Protein AF-X1IZQ0-F1 (afdb_monomer_lite)

InterPro domains:
  IPR006626 Parallel beta-helix repeat [SM00710] (71-92)
  IPR006626 Parallel beta-helix repeat [SM00710] (132-154)
  IPR006626 Parallel beta-helix repeat [SM00710] (155-177)
  IPR006626 Parallel beta-helix repeat [SM00710] (179-201)
  IPR011050 Pectin lyase fold/virulence factor [SSF51126] (86-211)
  IPR012334 Pectin lyase fold [G3DSA:2.160.20.10] (3-211)
  IPR022441 Parallel beta-helix repeat-2 [TIGR03804] (174-211)
  IPR039448 Right handed beta helix domain [PF13229] (121-211)

pLDDT: mean 93.46, std 8.94, range [42.62, 98.88]

Sequence (211 aa):
ELNITEANLISTWYNLNDGNNITINGSNGTIDQASWNHCEVGPVKVSFFVSDIAENVISQEIYLNHTDELFGDIILSRFIIDNNGGGTYTWEEATLRSWCNGSGTLVDPYIIASIEIDGQGAGNGLEIRDSDMYFRIENSSFYNAGDAGLKLVNVSNGVIYNNEIRNNDNRGLYLNQESDYNLIEQNIIRNNRFYGVYVYRYCDYNVISNN

Radius of gyration: 23.99 Å; chains: 1; bounding box: 47×34×69 Å

Foldseek 3Di:
DADDDDPQWDFKWKAKPPDDTDTDDDRDDDDDVVRLVPDDAFWIKIKIWIAGPVGDIDIDIDTDGRHPVLVPAQEDEAWEAECVDPTRHDLVRVCVDPQWHFDQAPVTRIEGESHEFAQCLEAERYEYEQEAGAYEYENYEFENRVAESYEYELAANYEYAQYEFEHYQHERYEYYHNQEHYEYENYHFDHHNHYSYYYDYNHYHYHHDHD

Organism: NCBI:txid412755

Secondary structure (DSSP, 8-state):
------TTEEEEEEEETT---EE--SS-----HHHHHTSPSEEEEEEEEEEETT--EEEEEEEEEE--TTSS-EEEEPEEEETTSSSSB-HHHHHTSTTEES-SBTTB-EEEESEEEE-TTSS-SEEEEEE-S-EEEES-EEES-SSEEEEEEEE-SEEEES-EEE--SSEEEEEESS--S-EEES-EEE--SSEEEEEESS--S-EEE--

Structure (mmCIF, N/CA/C/O backbone):
data_AF-X1IZQ0-F1
#
_entry.id   AF-X1IZQ0-F1
#
loop_
_atom_site.group_PDB
_atom_site.id
_atom_site.type_symbol
_atom_site.label_atom_id
_atom_site.label_alt_id
_atom_site.label_comp_id
_atom_site.label_asym_id
_atom_site.label_entity_id
_atom_site.label_seq_id
_atom_site.pdbx_PDB_ins_code
_atom_site.Cartn_x
_atom_site.Cartn_y
_atom_site.Cartn_z
_atom_site.occupancy
_atom_site.B_iso_or_equiv
_atom_site.auth_seq_id
_atom_site.auth_comp_id
_atom_site.auth_asym_id
_atom_site.auth_atom_id
_atom_site.pdbx_PDB_model_num
ATOM 1 N N . GLU A 1 1 ? -16.838 15.262 28.903 1.00 70.44 1 GLU A N 1
ATOM 2 C CA . GLU A 1 1 ? -16.837 15.539 30.355 1.00 70.44 1 GLU A CA 1
ATOM 3 C C . GLU A 1 1 ? -18.232 15.252 30.896 1.00 70.44 1 GLU A C 1
ATOM 5 O O . GLU A 1 1 ? -19.200 15.537 30.198 1.00 70.44 1 GLU A O 1
ATOM 10 N N . LEU A 1 2 ? -18.327 14.621 32.065 1.00 79.81 2 LEU A N 1
ATOM 11 C CA . LEU A 1 2 ? -19.566 14.256 32.750 1.00 79.81 2 LEU A CA 1
ATOM 12 C C . LEU A 1 2 ? -19.844 15.270 33.865 1.00 79.81 2 LEU A C 1
ATOM 14 O O . LEU A 1 2 ? -18.985 15.512 34.706 1.00 79.81 2 LEU A O 1
ATOM 18 N N . ASN A 1 3 ? -21.054 15.819 33.919 1.00 83.62 3 ASN A N 1
ATOM 19 C CA . ASN A 1 3 ? -21.476 16.679 35.025 1.00 83.62 3 ASN A CA 1
ATOM 20 C C . ASN A 1 3 ? -22.332 15.866 35.999 1.00 83.62 3 ASN A C 1
ATOM 22 O O . ASN A 1 3 ? -23.481 15.554 35.696 1.00 83.62 3 ASN A O 1
ATOM 26 N N . ILE A 1 4 ? -21.771 15.524 37.161 1.00 83.1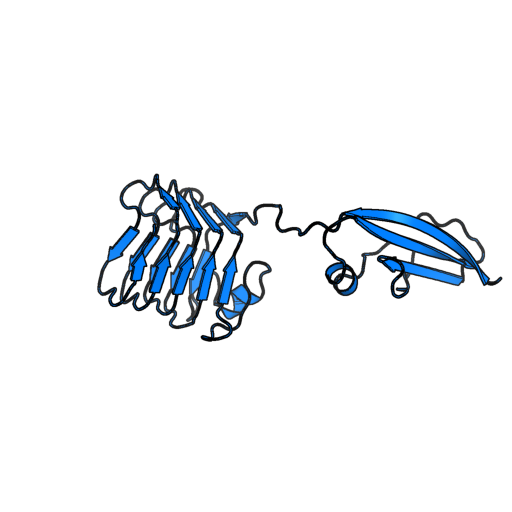2 4 ILE A N 1
ATOM 27 C CA . ILE A 1 4 ? -22.433 14.710 38.191 1.00 83.12 4 ILE A CA 1
ATOM 28 C C . ILE A 1 4 ? -22.753 15.603 39.389 1.00 83.12 4 ILE A C 1
ATOM 30 O O . ILE A 1 4 ? -21.874 16.280 39.915 1.00 83.12 4 ILE A O 1
ATOM 34 N N . THR A 1 5 ? -24.013 15.617 39.825 1.00 82.06 5 THR A N 1
ATOM 35 C CA . THR A 1 5 ? -24.453 16.331 41.034 1.00 82.06 5 THR A CA 1
ATOM 36 C C . THR A 1 5 ? -25.038 15.324 42.017 1.00 82.06 5 THR A C 1
ATOM 38 O O . THR A 1 5 ? -26.247 15.131 42.059 1.00 82.06 5 THR A O 1
ATOM 41 N N . GLU A 1 6 ? -24.163 14.665 42.778 1.00 80.56 6 GLU A N 1
ATOM 42 C CA . GLU A 1 6 ? -24.526 13.696 43.818 1.00 80.56 6 GLU A CA 1
ATOM 43 C C . GLU A 1 6 ? -23.584 13.867 45.020 1.00 80.56 6 GLU A C 1
ATOM 45 O O . GLU A 1 6 ? -22.363 13.840 44.868 1.00 80.56 6 GLU A O 1
ATOM 50 N N . ALA A 1 7 ? -24.147 14.087 46.210 1.00 82.25 7 ALA A N 1
ATOM 51 C CA . ALA A 1 7 ? -23.387 14.358 47.432 1.00 82.25 7 ALA A CA 1
ATOM 52 C C . ALA A 1 7 ? -22.888 13.077 48.118 1.00 82.25 7 ALA A C 1
ATOM 54 O O . ALA A 1 7 ? -21.905 13.123 48.856 1.00 82.25 7 ALA A O 1
ATOM 55 N N . ASN A 1 8 ? -23.551 11.947 47.863 1.00 89.44 8 ASN A N 1
ATOM 56 C CA . ASN A 1 8 ? -23.244 10.648 48.452 1.00 89.44 8 ASN A CA 1
ATOM 57 C C . ASN A 1 8 ? -22.758 9.637 47.400 1.00 89.44 8 ASN A C 1
ATOM 59 O O . ASN A 1 8 ? -23.089 8.455 47.481 1.00 89.44 8 ASN A O 1
ATOM 63 N N . LEU A 1 9 ? -22.005 10.101 46.399 1.00 87.62 9 LEU A N 1
ATOM 64 C CA . LEU A 1 9 ? -21.514 9.280 45.293 1.00 87.62 9 LEU A CA 1
ATOM 65 C C . LEU A 1 9 ? -20.667 8.104 45.807 1.00 87.62 9 LEU A C 1
ATOM 67 O O . LEU A 1 9 ? -19.684 8.326 46.515 1.00 87.62 9 LEU A O 1
ATOM 71 N N . ILE A 1 10 ? -21.012 6.874 45.413 1.00 90.75 10 ILE A N 1
ATOM 72 C CA . ILE A 1 10 ? -20.212 5.679 45.728 1.00 90.75 10 ILE A CA 1
ATOM 73 C C . ILE A 1 10 ? -19.421 5.189 44.515 1.00 90.75 10 ILE A C 1
ATOM 75 O O . ILE A 1 10 ? -18.230 4.901 44.642 1.00 90.75 10 ILE A O 1
ATOM 79 N N . SER A 1 11 ? -20.046 5.113 43.337 1.00 91.50 11 SER A N 1
ATOM 80 C CA . SER A 1 11 ? -19.368 4.657 42.126 1.00 91.50 11 SER A CA 1
ATOM 81 C C . SER A 1 11 ? -20.001 5.182 40.840 1.00 91.50 11 SER A C 1
ATOM 83 O O . SER A 1 11 ? -21.158 5.602 40.786 1.00 91.50 11 SER A O 1
ATOM 85 N N . THR A 1 12 ? -19.186 5.152 39.787 1.00 93.62 12 THR A N 1
ATOM 86 C CA . THR A 1 12 ? -19.548 5.530 38.423 1.00 93.62 12 THR A CA 1
ATOM 87 C C . THR A 1 12 ? -19.012 4.507 37.440 1.00 93.62 12 THR A C 1
ATOM 89 O O . THR A 1 12 ? -17.858 4.086 37.547 1.00 93.62 12 THR A O 1
ATOM 92 N N . TRP A 1 13 ? -19.825 4.114 36.467 1.00 94.50 13 TRP A N 1
ATOM 93 C CA . TRP A 1 13 ? -19.421 3.182 35.416 1.00 94.50 13 TRP A CA 1
ATOM 94 C C . TRP A 1 13 ? -20.184 3.457 34.124 1.00 94.50 13 TRP A C 1
ATOM 96 O O . TRP A 1 13 ? -21.151 4.216 34.109 1.00 94.50 13 TRP A O 1
ATOM 106 N N . TYR A 1 14 ? -19.750 2.838 33.034 1.00 95.75 14 TYR A N 1
ATOM 107 C CA . TYR A 1 14 ? -20.508 2.799 31.789 1.00 95.75 14 TYR A CA 1
ATOM 108 C C . TYR A 1 14 ? -20.549 1.387 31.217 1.00 95.75 14 TYR A C 1
ATOM 110 O O . TYR A 1 14 ? -19.774 0.526 31.632 1.00 95.75 14 TYR A O 1
ATOM 118 N N . ASN A 1 15 ? -21.430 1.156 30.252 1.00 96.38 15 ASN A N 1
ATOM 119 C CA . ASN A 1 15 ? -21.343 0.006 29.361 1.00 96.38 15 ASN A CA 1
ATOM 120 C C . ASN A 1 15 ? -21.631 0.421 27.912 1.00 96.38 15 ASN A C 1
ATOM 122 O O . ASN A 1 15 ? -22.157 1.506 27.647 1.00 96.38 15 ASN A O 1
ATOM 126 N N . LEU A 1 16 ? -21.228 -0.444 26.984 1.00 96.44 16 LEU A N 1
ATOM 127 C CA . LEU A 1 16 ? -21.501 -0.318 25.556 1.00 96.44 16 LEU A CA 1
ATOM 128 C C . LEU A 1 16 ? -22.533 -1.380 25.180 1.00 96.44 16 LEU A C 1
ATOM 130 O O . LEU A 1 16 ? -22.329 -2.551 25.498 1.00 96.44 16 LEU A O 1
ATOM 134 N N . ASN A 1 17 ? -23.627 -0.982 24.527 1.00 95.19 17 ASN A N 1
ATOM 135 C CA . ASN A 1 17 ? -24.696 -1.874 24.057 1.00 95.19 17 ASN A CA 1
ATOM 136 C C . ASN A 1 17 ? -25.199 -2.866 25.127 1.00 95.19 17 ASN A C 1
ATOM 138 O O . ASN A 1 17 ? -25.378 -4.048 24.846 1.00 95.19 17 ASN A O 1
ATOM 142 N N . ASP A 1 18 ? -25.398 -2.388 26.361 1.00 94.12 18 ASP A N 1
ATOM 143 C CA . ASP A 1 18 ? -25.827 -3.198 27.516 1.00 94.12 18 ASP A CA 1
ATOM 144 C C . ASP A 1 18 ? -24.856 -4.339 27.893 1.00 94.12 18 ASP A C 1
ATOM 146 O O . ASP A 1 18 ? -25.239 -5.314 28.542 1.00 94.12 18 ASP A O 1
ATOM 150 N N . GLY A 1 19 ? -23.588 -4.218 27.488 1.00 92.69 19 GLY A N 1
ATOM 151 C CA . GLY A 1 19 ? -22.519 -5.160 27.798 1.00 92.69 19 GLY A CA 1
ATOM 152 C C . GLY A 1 19 ? -21.950 -5.018 29.215 1.00 92.69 19 GLY A C 1
ATOM 153 O O . GLY A 1 19 ? -22.606 -4.566 30.153 1.00 92.69 19 GLY A O 1
ATOM 154 N N . ASN A 1 20 ? -20.686 -5.416 29.378 1.00 94.12 20 ASN A N 1
ATOM 155 C CA . ASN A 1 20 ? -20.006 -5.387 30.674 1.00 94.12 20 ASN A CA 1
ATOM 156 C C . ASN A 1 20 ? -19.840 -3.958 31.214 1.00 94.12 20 ASN A C 1
ATOM 158 O O . ASN A 1 20 ? -19.524 -3.030 30.470 1.00 94.12 20 ASN A O 1
ATOM 162 N N . ASN A 1 21 ? -19.988 -3.808 32.531 1.00 95.25 21 ASN A N 1
ATOM 163 C CA . ASN A 1 21 ? -19.769 -2.539 33.218 1.00 95.25 21 ASN A CA 1
ATOM 164 C C . ASN A 1 21 ? -18.271 -2.240 33.361 1.00 95.25 21 ASN A C 1
ATOM 166 O O . ASN A 1 21 ? -17.506 -3.075 33.847 1.00 95.25 21 ASN A O 1
ATOM 170 N N . ILE A 1 22 ? -17.879 -1.021 32.999 1.00 94.12 22 ILE A N 1
ATOM 171 C CA . ILE A 1 22 ? -16.511 -0.509 33.080 1.00 94.12 22 ILE A CA 1
ATOM 172 C C . ILE A 1 22 ? -16.499 0.692 34.026 1.00 94.12 22 ILE A C 1
ATOM 174 O O . ILE A 1 22 ? -17.137 1.714 33.766 1.00 94.12 22 ILE A O 1
ATOM 178 N N . THR A 1 23 ? -15.778 0.568 35.140 1.00 93.44 23 THR A N 1
ATOM 179 C CA . THR A 1 23 ? -15.669 1.621 36.159 1.00 93.44 23 THR A CA 1
ATOM 180 C C . THR A 1 23 ? -14.919 2.838 35.620 1.00 93.44 23 THR A C 1
ATOM 182 O O . THR A 1 23 ? -13.847 2.704 35.032 1.00 93.44 23 THR A O 1
ATOM 185 N N . ILE A 1 24 ? -15.456 4.031 35.876 1.00 90.19 24 ILE A N 1
ATOM 186 C CA . ILE A 1 24 ? -14.814 5.314 35.561 1.00 90.19 24 ILE A CA 1
ATOM 187 C C . ILE A 1 24 ? -14.343 5.944 36.871 1.00 90.19 24 ILE A C 1
ATOM 189 O O . ILE A 1 24 ? -15.074 5.928 37.859 1.00 90.19 24 ILE A O 1
ATOM 193 N N . ASN A 1 25 ? -13.145 6.529 36.872 1.00 84.62 25 ASN A N 1
ATOM 194 C CA . ASN A 1 25 ? -12.641 7.319 37.992 1.00 84.62 25 ASN A CA 1
ATOM 195 C C . ASN A 1 25 ? -12.724 8.811 37.644 1.00 84.62 25 ASN A C 1
ATOM 197 O O . ASN A 1 25 ? -11.954 9.294 36.818 1.00 84.62 25 ASN A O 1
ATOM 201 N N . GLY A 1 26 ? -13.632 9.543 38.292 1.00 81.88 26 GLY A N 1
ATOM 202 C CA . GLY A 1 26 ? -13.811 10.985 38.087 1.00 81.88 26 GLY A CA 1
ATOM 203 C C . GLY A 1 26 ? -14.835 11.348 37.005 1.00 81.88 26 GLY A C 1
ATOM 204 O O . GLY A 1 26 ? -15.633 10.522 36.574 1.00 81.88 26 GLY A O 1
ATOM 205 N N . SER A 1 27 ? -14.836 12.620 36.596 1.00 82.38 27 SER A N 1
ATOM 206 C CA . SER A 1 27 ? -15.810 13.208 35.659 1.00 82.38 27 SER A CA 1
ATOM 207 C C . SER A 1 27 ? -15.310 13.318 34.211 1.00 82.38 27 SER A C 1
ATOM 209 O O . SER A 1 27 ? -16.006 13.845 33.342 1.00 82.38 27 SER A O 1
ATOM 211 N N . ASN A 1 28 ? -14.102 12.844 33.909 1.00 80.25 28 ASN A N 1
ATOM 212 C CA . ASN A 1 28 ? -13.543 12.834 32.559 1.00 80.25 28 ASN A CA 1
ATOM 213 C C . ASN A 1 28 ? -12.722 11.561 3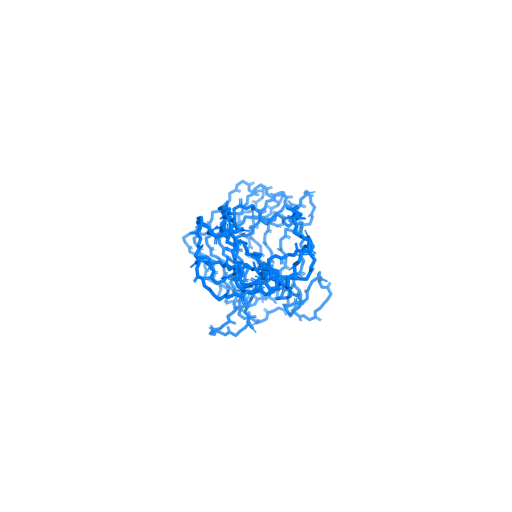2.313 1.00 80.25 28 ASN A C 1
ATOM 215 O O . ASN A 1 28 ? -12.345 10.860 33.247 1.00 80.25 28 ASN A O 1
ATOM 219 N N . GLY A 1 29 ? -12.501 11.239 31.041 1.00 82.94 29 GLY A N 1
ATOM 220 C CA . GLY A 1 29 ? -11.802 10.028 30.630 1.00 82.94 29 GLY A CA 1
ATOM 221 C C . GLY A 1 29 ? -12.096 9.663 29.180 1.00 82.94 29 GLY A C 1
ATOM 222 O O . GLY A 1 29 ? -12.718 10.435 28.445 1.00 82.94 29 GLY A O 1
ATOM 223 N N . THR A 1 30 ? -11.646 8.476 28.790 1.00 85.38 30 THR A N 1
ATOM 224 C CA . THR A 1 30 ? -11.839 7.887 27.462 1.00 85.38 30 THR A CA 1
ATOM 225 C C . THR A 1 30 ? -12.632 6.588 27.573 1.00 85.38 30 THR A C 1
ATOM 227 O O . THR A 1 30 ? -12.550 5.894 28.588 1.00 85.38 30 THR A O 1
ATOM 230 N N . ILE A 1 31 ? -13.384 6.244 26.525 1.00 89.88 31 ILE A N 1
ATOM 231 C CA . ILE A 1 31 ? -13.955 4.899 26.378 1.00 89.88 31 ILE A CA 1
ATOM 232 C C . ILE A 1 31 ? -12.800 3.911 26.158 1.00 89.88 31 ILE A C 1
ATOM 234 O O . ILE A 1 31 ? -11.794 4.248 25.533 1.00 89.88 31 ILE A O 1
ATOM 238 N N . ASP A 1 32 ? -12.925 2.709 26.712 1.00 89.31 32 ASP A N 1
ATOM 239 C CA . ASP A 1 32 ? -11.955 1.632 26.553 1.00 89.31 32 ASP A CA 1
ATOM 240 C C . ASP A 1 32 ? -11.906 1.195 25.087 1.00 89.31 32 ASP A C 1
ATOM 242 O O . ASP A 1 32 ? -12.897 0.709 24.535 1.00 89.31 32 ASP A O 1
ATOM 246 N N . GLN A 1 33 ? -10.744 1.371 24.457 1.00 83.81 33 GLN A N 1
ATOM 247 C CA . GLN A 1 33 ? -10.583 1.128 23.025 1.00 83.81 33 GLN A CA 1
ATOM 248 C C . GLN A 1 33 ? -10.833 -0.339 22.665 1.00 83.81 33 GLN A C 1
ATOM 250 O O . GLN A 1 33 ? -11.409 -0.620 21.619 1.00 83.81 33 GLN A O 1
ATOM 255 N N . ALA A 1 34 ? -10.428 -1.280 23.524 1.00 84.31 34 ALA A N 1
ATOM 256 C CA . ALA A 1 34 ? -10.652 -2.696 23.265 1.00 84.31 34 ALA A CA 1
ATOM 257 C C . ALA A 1 34 ? -12.154 -3.003 23.230 1.00 84.31 34 ALA A C 1
ATOM 259 O O . ALA A 1 34 ? -12.623 -3.626 22.285 1.00 84.31 34 ALA A O 1
ATOM 260 N N . SER A 1 35 ? -12.922 -2.518 24.205 1.00 89.44 35 SER A N 1
ATOM 261 C CA . SER A 1 35 ? -14.379 -2.691 24.260 1.00 89.44 35 SER A CA 1
ATOM 262 C C . SER A 1 35 ? -15.094 -1.996 23.097 1.00 89.44 35 SER A C 1
ATOM 264 O O . SER A 1 35 ? -16.030 -2.555 22.529 1.00 89.44 35 SER A O 1
ATOM 266 N N . TRP A 1 36 ? -14.627 -0.808 22.705 1.00 88.31 36 TRP A N 1
ATOM 267 C CA . TRP A 1 36 ? -15.142 -0.076 21.546 1.00 88.31 36 TRP A CA 1
ATOM 268 C C . TRP A 1 36 ? -14.922 -0.840 20.233 1.00 88.31 36 TRP A C 1
ATOM 270 O O . TRP A 1 36 ? -15.872 -1.035 19.483 1.00 88.31 36 TRP A O 1
ATOM 280 N N . ASN A 1 37 ? -13.720 -1.385 20.015 1.00 83.25 37 ASN A N 1
ATOM 281 C CA . ASN A 1 37 ? -13.378 -2.161 18.815 1.00 83.25 37 ASN A CA 1
ATOM 282 C C . ASN A 1 37 ? -14.179 -3.471 18.666 1.00 83.25 37 ASN A C 1
ATOM 284 O O . ASN A 1 37 ? -14.186 -4.054 17.586 1.00 83.25 37 ASN A O 1
ATOM 288 N N . HIS A 1 38 ? -14.832 -3.958 19.729 1.00 86.06 38 HIS A N 1
ATOM 289 C CA . HIS A 1 38 ? -15.734 -5.117 19.660 1.00 86.06 38 HIS A CA 1
ATOM 290 C C . HIS A 1 38 ? -17.174 -4.744 19.277 1.00 86.06 38 HIS A C 1
ATOM 292 O O . HIS A 1 38 ? -17.993 -5.638 19.059 1.00 86.06 38 HIS A O 1
ATOM 298 N N . CYS A 1 39 ? -17.518 -3.456 19.234 1.00 86.62 39 CYS A N 1
ATOM 299 C CA . CYS A 1 39 ? -18.838 -3.022 18.797 1.00 86.62 39 CYS A CA 1
ATOM 300 C C . CYS A 1 39 ? -18.960 -3.146 17.273 1.00 86.62 39 CYS A C 1
ATOM 302 O O . CYS A 1 39 ? -18.016 -2.864 16.541 1.00 86.62 39 CYS A O 1
ATOM 304 N N . GLU A 1 40 ? -20.136 -3.526 16.775 1.00 85.12 40 GLU A N 1
ATOM 305 C CA . GLU A 1 40 ? -20.412 -3.489 15.334 1.00 85.12 40 GLU A CA 1
ATOM 306 C C . GLU A 1 40 ? -20.378 -2.046 14.805 1.00 85.12 40 GLU A C 1
ATOM 308 O O . GLU A 1 40 ? -20.568 -1.086 15.560 1.00 85.12 40 GLU A O 1
ATOM 313 N N . VAL A 1 41 ? -20.133 -1.888 13.502 1.00 81.88 41 VAL A N 1
ATOM 314 C CA . VAL A 1 41 ? -20.244 -0.588 12.831 1.00 81.88 41 VAL A CA 1
ATOM 315 C C . VAL A 1 41 ? -21.699 -0.119 12.874 1.00 81.88 41 VAL A C 1
ATOM 317 O O . VAL A 1 41 ? -22.617 -0.855 12.510 1.00 81.88 41 VAL A O 1
ATOM 320 N N . GLY A 1 42 ? -21.907 1.129 13.282 1.00 83.69 42 GLY A N 1
ATOM 321 C CA . GLY A 1 42 ? -23.210 1.763 13.417 1.00 83.69 42 GLY A CA 1
ATOM 322 C C . GLY A 1 42 ? -23.411 2.415 14.788 1.00 83.69 42 GLY A C 1
ATOM 323 O O . GLY A 1 42 ? -22.452 2.679 15.514 1.00 83.69 42 GLY A O 1
ATOM 324 N N . PRO A 1 43 ? -24.661 2.727 15.163 1.00 90.38 43 PRO A N 1
ATOM 325 C CA . PRO A 1 43 ? -24.945 3.374 16.434 1.00 90.38 43 PRO A CA 1
ATOM 326 C C . PRO A 1 43 ? -24.616 2.444 17.610 1.00 90.38 43 PRO A C 1
ATOM 328 O O . PRO A 1 43 ? -25.244 1.405 17.794 1.00 90.38 43 PRO A O 1
ATOM 331 N N . VAL A 1 44 ? -23.671 2.868 18.442 1.00 94.38 44 VAL A N 1
ATOM 332 C CA . VAL A 1 44 ? -23.328 2.260 19.727 1.00 94.38 44 VAL A CA 1
ATOM 333 C C . VAL A 1 44 ? -23.995 3.051 20.838 1.00 94.38 44 VAL A C 1
ATOM 335 O O . VAL A 1 44 ? -23.777 4.257 20.998 1.00 94.38 44 VAL A O 1
ATOM 338 N N . LYS A 1 45 ? -24.811 2.359 21.629 1.00 95.94 45 LYS A N 1
ATOM 339 C CA . LYS A 1 45 ? -25.400 2.915 22.842 1.00 95.94 45 LYS A CA 1
ATOM 340 C C . LYS A 1 45 ? -24.353 2.906 23.950 1.00 95.94 45 LYS A C 1
ATOM 342 O O . LYS A 1 45 ? -23.819 1.851 24.284 1.00 95.94 45 LYS A O 1
ATOM 347 N N . VAL A 1 46 ? -24.095 4.068 24.535 1.00 96.00 46 VAL A N 1
ATOM 348 C CA . VAL A 1 46 ? -23.247 4.218 25.719 1.00 96.00 46 VAL A CA 1
ATOM 349 C C . VAL A 1 46 ? -24.130 4.632 26.884 1.00 96.00 46 VAL A C 1
ATOM 351 O O . VAL A 1 46 ? -24.691 5.731 26.880 1.00 96.00 46 VAL A O 1
ATOM 354 N N . SER A 1 47 ? -24.244 3.757 27.879 1.00 96.06 47 SER A N 1
ATOM 355 C CA . SER A 1 47 ? -25.032 4.006 29.086 1.00 96.06 47 SER A CA 1
ATOM 356 C C . SER A 1 47 ? -24.092 4.321 30.242 1.00 96.06 47 SER A C 1
ATOM 358 O O . SER A 1 47 ? -23.267 3.489 30.607 1.00 96.06 47 SER A O 1
ATOM 360 N N . PHE A 1 48 ? -24.206 5.518 30.812 1.00 94.38 48 PHE A N 1
ATOM 361 C CA . PHE A 1 48 ? -23.465 5.961 31.992 1.00 94.38 48 PHE A CA 1
ATOM 362 C C . PHE A 1 48 ? -24.321 5.787 33.237 1.00 94.38 48 PHE A C 1
ATOM 364 O O . PHE A 1 48 ? -25.497 6.144 33.223 1.00 94.38 48 PHE A O 1
ATOM 371 N N . PHE A 1 49 ? -23.720 5.299 34.315 1.00 94.19 49 PHE A N 1
ATOM 372 C CA . PHE A 1 49 ? -24.382 5.013 35.579 1.00 94.19 49 PHE A CA 1
ATOM 373 C C . PHE A 1 49 ? -23.669 5.704 36.736 1.00 94.19 49 PHE A C 1
ATOM 375 O O . PHE A 1 49 ? -22.439 5.813 36.765 1.00 94.19 49 PHE A O 1
ATOM 382 N N . VAL A 1 50 ? -24.467 6.132 37.706 1.00 93.69 50 VAL A N 1
ATOM 383 C CA . VAL A 1 50 ? -24.033 6.695 38.984 1.00 93.69 50 VAL A CA 1
ATOM 384 C C . VAL A 1 50 ? -24.806 5.973 40.077 1.00 93.69 50 VAL A C 1
ATOM 386 O O . VAL A 1 50 ? -26.026 5.835 39.959 1.00 93.69 50 VAL A O 1
ATOM 389 N N . SER A 1 51 ? -24.120 5.548 41.137 1.00 93.25 51 SER A N 1
ATOM 390 C CA . SER A 1 51 ? -24.779 5.082 42.355 1.00 93.25 51 SER A CA 1
ATOM 391 C C . SER A 1 51 ? -24.397 5.887 43.589 1.00 93.25 51 SER A C 1
ATOM 393 O O . SER A 1 51 ? -23.324 6.498 43.651 1.00 93.25 51 SER A O 1
ATOM 395 N N . ASP A 1 52 ? -25.278 5.868 44.587 1.00 92.69 52 ASP A N 1
ATOM 396 C CA . ASP A 1 52 ? -25.049 6.469 45.900 1.00 92.69 52 ASP A CA 1
ATOM 397 C C . ASP A 1 52 ? -24.811 5.417 47.003 1.00 92.69 52 ASP A C 1
ATOM 399 O O . ASP A 1 52 ? -24.957 4.209 46.802 1.00 92.69 52 ASP A O 1
ATOM 403 N N . ILE A 1 53 ? -24.447 5.877 48.205 1.00 93.19 53 ILE A N 1
ATOM 404 C CA . ILE A 1 53 ? -24.262 5.016 49.391 1.00 93.19 53 ILE A CA 1
ATOM 405 C C . ILE A 1 53 ? -25.531 4.271 49.837 1.00 93.19 53 ILE A C 1
ATOM 407 O O . ILE A 1 53 ? -25.437 3.368 50.666 1.00 93.19 53 ILE A O 1
ATOM 411 N N . ALA A 1 54 ? -26.706 4.681 49.355 1.00 92.94 54 ALA A N 1
ATOM 412 C CA . ALA A 1 54 ? -27.986 4.035 49.624 1.00 92.94 54 ALA A CA 1
ATOM 413 C C . ALA A 1 54 ? -28.364 3.023 48.523 1.00 92.94 54 ALA A C 1
ATOM 415 O O . ALA A 1 54 ? -29.477 2.504 48.541 1.00 92.94 54 ALA A O 1
ATOM 416 N N . GLU A 1 55 ? -27.435 2.732 47.603 1.00 88.75 55 GLU A N 1
ATOM 417 C CA . GLU A 1 55 ? -27.585 1.822 46.463 1.00 88.75 55 GLU A CA 1
ATOM 418 C C . GLU A 1 55 ? -28.619 2.278 45.418 1.00 88.75 55 GLU A C 1
ATOM 420 O O . GLU A 1 55 ? -29.027 1.494 44.557 1.00 88.75 55 GLU A O 1
ATOM 425 N N . ASN A 1 56 ? -29.016 3.556 45.425 1.00 90.12 56 ASN A N 1
ATOM 426 C CA . ASN A 1 56 ? -29.804 4.108 44.328 1.00 90.12 56 ASN A CA 1
ATOM 427 C C . ASN A 1 56 ? -28.913 4.229 43.095 1.00 90.12 56 ASN A C 1
ATOM 429 O O . ASN A 1 56 ? -27.806 4.755 43.185 1.00 90.12 56 ASN A O 1
ATOM 433 N N . VAL A 1 57 ? -29.406 3.780 41.939 1.00 93.81 57 VAL A N 1
ATOM 434 C CA . VAL A 1 57 ? -28.694 3.869 40.659 1.00 93.81 57 VAL A CA 1
ATOM 435 C C . VAL A 1 57 ? -29.495 4.728 39.694 1.00 93.81 57 VAL A C 1
ATOM 437 O O . VAL A 1 57 ? -30.675 4.470 39.455 1.00 93.81 57 VAL A O 1
ATOM 440 N N . ILE A 1 58 ? -28.836 5.722 39.108 1.00 93.50 58 ILE A N 1
ATOM 441 C CA . ILE A 1 58 ? -29.365 6.502 37.988 1.00 93.50 58 ILE A CA 1
ATOM 442 C C . ILE A 1 58 ? -28.505 6.269 36.751 1.00 93.50 58 ILE A C 1
ATOM 444 O O . ILE A 1 58 ? -27.313 5.974 36.860 1.00 93.50 58 ILE A O 1
ATOM 448 N N . SER A 1 59 ? -29.106 6.421 35.573 1.00 93.94 59 SER A N 1
ATOM 449 C CA . SER A 1 59 ? -28.403 6.261 34.305 1.00 93.94 59 SER A CA 1
ATOM 450 C C . SER A 1 59 ? -28.755 7.339 33.291 1.00 93.94 59 SER A C 1
ATOM 452 O O . SER A 1 59 ? -29.869 7.866 33.281 1.00 93.94 59 SER A O 1
ATOM 454 N N . GLN A 1 60 ? -27.811 7.619 32.396 1.00 94.75 60 GLN A N 1
ATOM 455 C CA . GLN A 1 60 ? -28.025 8.438 31.211 1.00 94.75 60 GLN A CA 1
ATOM 456 C C . GLN A 1 60 ? -27.378 7.785 29.994 1.00 94.75 60 GLN A C 1
ATOM 458 O O . GLN A 1 60 ? -26.257 7.290 30.066 1.00 94.75 60 GLN A O 1
ATOM 463 N N . GLU A 1 61 ? -28.087 7.809 28.870 1.00 95.75 61 GLU A N 1
ATOM 464 C CA . GLU A 1 61 ? -27.652 7.173 27.632 1.00 95.75 61 GLU A CA 1
ATOM 465 C C . GLU A 1 61 ? -27.317 8.219 26.570 1.00 95.75 61 GLU A C 1
ATOM 467 O O . GLU A 1 61 ? -27.990 9.248 26.445 1.00 95.75 61 GLU A O 1
ATOM 472 N N . ILE A 1 62 ? -26.294 7.921 25.777 1.00 93.06 62 ILE A N 1
ATOM 473 C CA . ILE A 1 62 ? -25.999 8.606 24.520 1.00 93.06 62 ILE A CA 1
ATOM 474 C C . ILE A 1 62 ? -25.792 7.566 23.421 1.00 93.06 62 ILE A C 1
ATOM 476 O O . ILE A 1 62 ? -25.440 6.420 23.692 1.00 93.06 62 ILE A O 1
ATOM 480 N N . TYR A 1 63 ? -25.973 7.983 22.174 1.00 91.75 63 TYR A N 1
ATOM 481 C CA . TYR A 1 63 ? -25.658 7.165 21.010 1.00 91.75 63 TYR A CA 1
ATOM 482 C C . TYR A 1 63 ? -24.462 7.788 20.307 1.00 91.75 63 TYR A C 1
ATOM 484 O O . TYR A 1 63 ? -24.524 8.936 19.861 1.00 91.75 63 TYR A O 1
ATOM 492 N N . LEU A 1 64 ? -23.370 7.035 20.245 1.00 88.75 64 LEU A N 1
ATOM 493 C CA . LEU A 1 64 ? -22.190 7.379 19.468 1.00 88.75 64 LEU A CA 1
ATOM 494 C C . LEU A 1 64 ? -22.204 6.529 18.207 1.00 88.75 64 LEU A C 1
ATOM 496 O O . LEU A 1 64 ? -22.549 5.356 18.261 1.00 88.75 64 LEU A O 1
ATOM 500 N N . ASN A 1 65 ? -21.848 7.098 17.064 1.00 82.50 65 ASN A N 1
ATOM 501 C CA . ASN A 1 65 ? -21.727 6.294 15.859 1.00 82.50 65 ASN A CA 1
ATOM 502 C C . ASN A 1 65 ? -20.341 5.649 15.855 1.00 82.50 65 ASN A C 1
ATOM 504 O O . ASN A 1 65 ? -19.345 6.357 15.718 1.00 82.50 65 ASN A O 1
ATOM 508 N N . HIS A 1 66 ? -20.276 4.331 16.020 1.00 83.44 66 HIS A N 1
ATOM 509 C CA . HIS A 1 66 ? -19.077 3.568 15.720 1.00 83.44 66 HIS A CA 1
ATOM 510 C C . HIS A 1 66 ? -18.991 3.445 14.212 1.00 83.44 66 HIS A C 1
ATOM 512 O O . HIS A 1 66 ? -19.559 2.556 13.587 1.00 83.44 66 HIS A O 1
ATOM 518 N N . THR A 1 67 ? -18.360 4.428 13.598 1.00 69.44 67 THR A N 1
ATOM 519 C CA . THR A 1 67 ? -17.982 4.296 12.205 1.00 69.44 67 THR A CA 1
ATOM 520 C C . THR A 1 67 ? -16.807 3.343 12.129 1.00 69.44 67 THR A C 1
ATOM 522 O O . THR A 1 67 ? -15.906 3.411 12.962 1.00 69.44 67 THR A O 1
ATOM 525 N N . ASP A 1 68 ? -16.780 2.519 11.089 1.00 60.72 68 ASP A N 1
ATOM 526 C CA . ASP A 1 68 ? -15.502 2.087 10.544 1.00 60.72 68 ASP A CA 1
ATOM 527 C C . ASP A 1 68 ? -14.765 3.387 10.195 1.00 60.72 68 ASP A C 1
ATOM 529 O O . ASP A 1 68 ? -15.098 4.061 9.219 1.00 60.72 68 ASP A O 1
ATOM 533 N N . GLU A 1 69 ? -13.833 3.840 11.030 1.00 50.66 69 GLU A N 1
ATOM 534 C CA . GLU A 1 69 ? -13.000 5.016 10.742 1.00 50.66 69 GLU A CA 1
ATOM 535 C C . GLU A 1 69 ? -11.960 4.701 9.644 1.00 50.66 69 GLU A C 1
ATOM 537 O O . GLU A 1 69 ? -10.816 5.134 9.695 1.00 50.66 69 GLU A O 1
ATOM 542 N N . LEU A 1 70 ? -12.384 3.970 8.610 1.00 50.34 70 LEU A N 1
ATOM 543 C CA . LEU A 1 70 ? -11.787 3.923 7.276 1.00 50.34 70 LEU A CA 1
ATOM 544 C C . LEU A 1 70 ? -12.587 4.781 6.271 1.00 50.34 70 LEU A C 1
ATOM 546 O O . LEU A 1 70 ? -12.389 4.667 5.067 1.00 50.34 70 LEU A O 1
ATOM 550 N N . PHE A 1 71 ? -13.483 5.659 6.746 1.00 42.62 71 PHE A N 1
ATOM 551 C CA . PHE A 1 71 ? -14.158 6.689 5.934 1.00 42.62 71 PHE A CA 1
ATOM 552 C C . PHE A 1 71 ? -13.590 8.104 6.138 1.00 42.62 71 PHE A C 1
ATOM 554 O O . PHE A 1 71 ? -14.270 9.105 5.913 1.00 42.62 71 PHE A O 1
ATOM 561 N N . GLY A 1 72 ? -12.334 8.197 6.561 1.00 49.12 72 GLY A N 1
ATOM 562 C CA . GLY A 1 72 ? -11.461 9.286 6.150 1.00 49.12 72 GLY A CA 1
ATOM 563 C C . GLY A 1 72 ? -10.347 8.651 5.340 1.00 49.12 72 GLY A C 1
ATOM 564 O O . GLY A 1 72 ? -9.735 7.703 5.828 1.00 49.12 72 GLY A O 1
ATOM 565 N N . ASP A 1 73 ? -10.112 9.130 4.121 1.00 64.75 73 ASP A N 1
ATOM 566 C CA . ASP A 1 73 ? -8.962 8.705 3.328 1.00 64.75 73 ASP A CA 1
ATOM 567 C C . ASP A 1 73 ? -7.717 8.772 4.232 1.00 64.75 73 ASP A C 1
ATOM 569 O O . ASP A 1 73 ? -7.394 9.837 4.775 1.00 64.75 73 ASP A O 1
ATOM 573 N N . ILE A 1 74 ? -7.043 7.640 4.480 1.00 83.06 74 ILE A N 1
ATOM 574 C CA . ILE A 1 74 ? -5.736 7.670 5.143 1.00 83.06 74 ILE A CA 1
ATOM 575 C C . ILE A 1 74 ? -4.778 8.260 4.113 1.00 83.06 74 ILE A C 1
ATOM 577 O O . ILE A 1 74 ? -4.173 7.531 3.330 1.0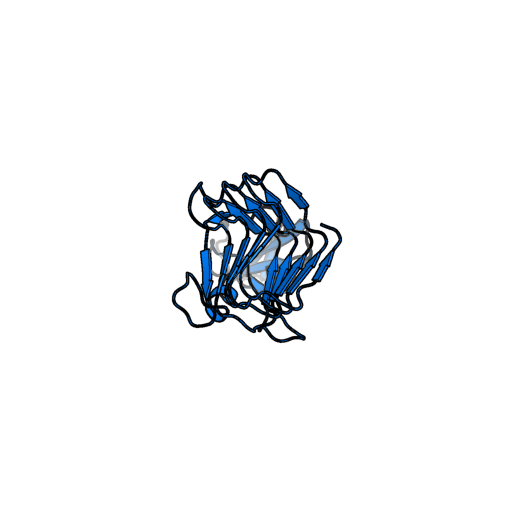0 83.06 74 ILE A O 1
ATOM 581 N N . ILE A 1 75 ? -4.682 9.589 4.089 1.00 90.94 75 ILE A N 1
ATOM 582 C CA . ILE A 1 75 ? -3.798 10.308 3.176 1.00 90.94 75 ILE A CA 1
ATOM 583 C C . ILE A 1 75 ? -2.409 10.359 3.803 1.00 90.94 75 ILE A C 1
ATOM 585 O O . ILE A 1 75 ? -2.158 11.070 4.780 1.00 90.94 75 ILE A O 1
ATOM 589 N N . LEU A 1 76 ? -1.492 9.601 3.220 1.00 94.06 76 LEU A N 1
ATOM 590 C CA . LEU A 1 76 ? -0.090 9.563 3.593 1.00 94.06 76 LEU A CA 1
ATOM 591 C C . LEU A 1 76 ? 0.731 10.403 2.613 1.00 94.06 76 LEU A C 1
ATOM 593 O O . LEU A 1 76 ? 0.477 10.454 1.409 1.00 94.06 76 LEU A O 1
ATOM 597 N N . SER A 1 77 ? 1.771 11.046 3.135 1.00 95.19 77 SER A N 1
ATOM 598 C CA . SER A 1 77 ? 2.872 11.515 2.296 1.00 95.19 77 SER A CA 1
ATOM 599 C C . SER A 1 77 ? 3.690 10.327 1.798 1.00 95.19 77 SER A C 1
ATOM 601 O O . SER A 1 77 ? 3.675 9.260 2.407 1.00 95.19 77 SER A O 1
ATOM 603 N N . ARG A 1 78 ? 4.466 10.540 0.733 1.00 97.19 78 ARG A N 1
ATOM 604 C CA . ARG A 1 78 ? 5.399 9.537 0.206 1.00 97.19 78 ARG A CA 1
ATOM 605 C C . ARG A 1 78 ? 6.258 8.857 1.278 1.00 97.19 78 ARG A C 1
ATOM 607 O O . ARG A 1 78 ? 6.810 9.524 2.160 1.00 97.19 78 ARG A O 1
ATOM 614 N N . PHE A 1 79 ? 6.471 7.555 1.128 1.00 98.19 79 PHE A N 1
ATOM 615 C CA . PHE A 1 79 ? 7.371 6.789 1.986 1.00 98.19 79 PHE A CA 1
ATOM 616 C C . PHE A 1 79 ? 8.019 5.622 1.241 1.00 98.19 79 PHE A C 1
ATOM 618 O O . PHE A 1 79 ? 7.586 5.210 0.164 1.00 98.19 79 PHE A O 1
ATOM 625 N N . ILE A 1 80 ? 9.107 5.124 1.823 1.00 98.81 80 ILE A N 1
ATOM 626 C CA . ILE A 1 80 ? 9.859 3.980 1.311 1.00 98.81 80 ILE A CA 1
ATOM 627 C C . ILE A 1 80 ? 9.787 2.870 2.354 1.00 98.81 80 ILE A C 1
ATOM 629 O O . ILE A 1 80 ? 10.141 3.119 3.509 1.00 98.81 80 ILE A O 1
ATOM 633 N N . ILE A 1 81 ? 9.387 1.670 1.945 1.00 98.75 81 ILE A N 1
ATOM 634 C CA . ILE A 1 81 ? 9.624 0.457 2.726 1.00 98.75 81 ILE A CA 1
ATOM 635 C C . ILE A 1 81 ? 10.870 -0.214 2.164 1.00 98.75 81 ILE A C 1
ATOM 637 O O . ILE A 1 81 ? 10.918 -0.561 0.987 1.00 98.75 81 ILE A O 1
ATOM 641 N N . ASP A 1 82 ? 11.882 -0.371 3.002 1.00 98.62 82 ASP A N 1
ATOM 642 C CA . ASP A 1 82 ? 13.121 -1.058 2.660 1.00 98.62 82 ASP A CA 1
ATOM 643 C C . ASP A 1 82 ? 13.309 -2.213 3.638 1.00 98.62 82 ASP A C 1
ATOM 645 O O . ASP A 1 82 ? 13.434 -1.988 4.844 1.00 98.62 82 ASP A O 1
ATOM 649 N N . ASN A 1 83 ? 13.295 -3.448 3.136 1.00 97.38 83 ASN A N 1
ATOM 650 C CA . ASN A 1 83 ? 13.372 -4.635 3.989 1.00 97.38 83 ASN A CA 1
ATOM 651 C C . ASN A 1 83 ? 14.673 -4.680 4.808 1.00 97.38 83 ASN A C 1
ATOM 653 O O . ASN A 1 83 ? 14.668 -5.135 5.949 1.00 97.38 83 ASN A O 1
ATOM 657 N N . ASN A 1 84 ? 15.773 -4.175 4.240 1.00 96.50 84 ASN A N 1
ATOM 658 C CA . ASN A 1 84 ? 17.089 -4.151 4.881 1.00 96.50 84 ASN A CA 1
ATOM 659 C C . ASN A 1 84 ? 17.318 -2.874 5.711 1.00 96.50 84 ASN A C 1
ATOM 661 O O . ASN A 1 84 ? 18.355 -2.737 6.367 1.00 96.50 84 ASN A O 1
ATOM 665 N N . GLY A 1 85 ? 16.357 -1.946 5.697 1.00 93.88 85 GLY A N 1
ATOM 666 C CA . GLY A 1 85 ? 16.463 -0.624 6.304 1.00 93.88 85 GLY A CA 1
ATOM 667 C C . GLY A 1 85 ? 17.135 0.411 5.394 1.00 93.88 85 GLY A C 1
ATOM 668 O O . GLY A 1 85 ? 17.756 0.098 4.388 1.00 93.88 85 GLY A O 1
ATOM 669 N N . GLY A 1 86 ? 17.006 1.694 5.748 1.00 93.12 86 GLY A N 1
ATOM 670 C CA . GLY A 1 86 ? 17.462 2.819 4.909 1.00 93.12 86 GLY A CA 1
ATOM 671 C C . GLY A 1 86 ? 16.348 3.478 4.083 1.00 93.12 86 GLY A C 1
ATOM 672 O O . GLY A 1 86 ? 16.560 4.533 3.479 1.00 93.12 86 GLY A O 1
ATOM 673 N N . GLY A 1 87 ? 15.149 2.896 4.113 1.00 96.12 87 GLY A N 1
ATOM 674 C CA . GLY A 1 87 ? 13.895 3.545 3.747 1.00 96.12 87 GLY A CA 1
ATOM 675 C C . GLY A 1 87 ? 13.324 4.410 4.875 1.00 96.12 87 GLY A C 1
ATOM 676 O O . GLY A 1 87 ? 13.997 4.739 5.850 1.00 96.12 87 GLY A O 1
ATOM 677 N N . THR A 1 88 ? 12.055 4.790 4.731 1.00 98.31 88 THR A N 1
ATOM 678 C CA . THR A 1 88 ? 11.279 5.417 5.811 1.00 98.31 88 THR A CA 1
ATOM 679 C C . THR A 1 88 ? 10.931 4.402 6.895 1.00 98.31 88 THR A C 1
ATOM 681 O O . THR A 1 88 ? 10.938 4.760 8.070 1.00 98.31 88 THR A O 1
ATOM 684 N N . TYR A 1 89 ? 10.634 3.167 6.483 1.00 98.44 89 TYR A N 1
ATOM 685 C CA . TYR A 1 89 ? 10.295 2.048 7.352 1.00 98.44 89 TYR A CA 1
ATOM 686 C C . TYR A 1 89 ? 10.983 0.769 6.866 1.00 98.44 89 TYR A C 1
ATOM 688 O O . TYR A 1 89 ? 11.160 0.579 5.660 1.00 98.44 89 TYR A O 1
ATOM 696 N N . THR A 1 90 ? 11.298 -0.136 7.785 1.00 98.56 90 THR A N 1
ATOM 697 C CA . THR A 1 90 ? 11.291 -1.575 7.483 1.00 98.56 90 THR A CA 1
ATOM 698 C C . THR A 1 90 ? 9.854 -2.101 7.468 1.00 98.56 90 THR A C 1
ATOM 700 O O . THR A 1 90 ? 8.927 -1.413 7.904 1.00 98.56 90 THR A O 1
ATOM 703 N N . TRP A 1 91 ? 9.633 -3.332 7.001 1.00 98.25 91 TRP A N 1
ATOM 704 C CA . TRP A 1 91 ? 8.305 -3.946 7.114 1.00 98.25 91 TRP A CA 1
ATOM 705 C C . TRP A 1 91 ? 7.840 -4.068 8.570 1.00 98.25 91 TRP A C 1
ATOM 707 O O . TRP A 1 91 ? 6.696 -3.742 8.875 1.00 98.25 91 TRP A O 1
ATOM 717 N N . GLU A 1 92 ? 8.730 -4.452 9.487 1.00 96.38 92 GLU A N 1
ATOM 718 C CA . GLU A 1 92 ? 8.412 -4.536 10.917 1.00 96.38 92 GLU A CA 1
ATOM 719 C C . GLU A 1 92 ? 7.945 -3.180 11.468 1.00 96.38 92 GLU A C 1
ATOM 721 O O . GLU A 1 92 ? 6.918 -3.099 12.140 1.00 96.38 92 GLU A O 1
ATOM 726 N N . GLU A 1 93 ? 8.631 -2.087 11.121 1.00 97.50 93 GLU A N 1
ATOM 727 C CA . GLU A 1 93 ? 8.228 -0.735 11.526 1.00 97.50 93 GLU A CA 1
ATOM 728 C C . GLU A 1 93 ? 6.913 -0.287 10.878 1.00 97.50 93 GLU A C 1
ATOM 730 O O . GLU A 1 93 ? 6.133 0.433 11.510 1.00 97.50 93 GLU A O 1
ATOM 735 N N . ALA A 1 94 ? 6.654 -0.708 9.635 1.00 96.81 94 ALA A N 1
ATOM 736 C CA . ALA A 1 94 ? 5.397 -0.435 8.951 1.00 96.81 94 ALA A CA 1
ATOM 737 C C . ALA A 1 94 ? 4.221 -1.086 9.694 1.00 96.81 94 ALA A C 1
ATOM 739 O O . ALA A 1 94 ? 3.222 -0.410 9.918 1.00 96.81 94 ALA A O 1
ATOM 740 N N . THR A 1 95 ? 4.357 -2.328 10.178 1.00 93.81 95 THR A N 1
ATOM 741 C CA . THR A 1 95 ? 3.283 -3.020 10.931 1.00 93.81 95 THR A CA 1
ATOM 742 C C . THR A 1 95 ? 2.921 -2.375 12.271 1.00 93.81 95 THR A C 1
ATOM 744 O O . THR A 1 95 ? 1.869 -2.659 12.839 1.00 93.81 95 THR A O 1
ATOM 747 N N . LEU A 1 96 ? 3.759 -1.467 12.782 1.00 91.69 96 LEU A N 1
ATOM 748 C CA . LEU A 1 96 ? 3.425 -0.645 13.951 1.00 91.69 96 LEU A CA 1
ATOM 749 C C . LEU A 1 96 ? 2.496 0.529 13.600 1.00 91.69 96 LEU A C 1
ATOM 751 O O . LEU A 1 96 ? 2.100 1.296 14.482 1.00 91.69 96 LEU A O 1
ATOM 755 N N . ARG A 1 97 ? 2.191 0.729 12.314 1.00 89.19 97 ARG A N 1
ATOM 756 C CA . ARG A 1 97 ? 1.267 1.751 11.818 1.00 89.19 97 ARG A CA 1
ATOM 757 C C . ARG A 1 97 ? -0.098 1.132 11.570 1.00 89.19 97 ARG A C 1
ATOM 759 O O . ARG A 1 97 ? -0.209 -0.011 11.156 1.00 89.19 97 ARG A O 1
ATOM 766 N N . SER A 1 98 ? -1.144 1.928 11.752 1.00 86.44 98 SER A N 1
ATOM 767 C CA . SER A 1 98 ? -2.529 1.482 11.562 1.00 86.44 98 SER A CA 1
ATOM 768 C C . SER A 1 98 ? -2.855 1.045 10.130 1.00 86.44 98 SER A C 1
ATOM 770 O O . SER A 1 98 ? -3.828 0.328 9.933 1.00 86.44 98 SER A O 1
ATOM 772 N N . TRP A 1 99 ? -2.063 1.467 9.139 1.00 90.00 99 TRP A N 1
ATOM 773 C CA . TRP A 1 99 ? -2.280 1.179 7.719 1.00 90.00 99 TRP A CA 1
ATOM 774 C C . TRP A 1 99 ? -1.546 -0.065 7.195 1.00 90.00 99 TRP A C 1
ATOM 776 O O . TRP A 1 99 ? -1.701 -0.396 6.020 1.00 90.00 99 TRP A O 1
ATOM 786 N N . CYS A 1 100 ? -0.745 -0.746 8.024 1.00 94.69 100 CYS A N 1
ATOM 787 C CA . CYS A 1 100 ? -0.042 -1.966 7.630 1.00 94.69 100 CYS A CA 1
ATOM 788 C C . CYS A 1 100 ? -0.209 -3.059 8.683 1.00 94.69 100 CYS A C 1
ATOM 790 O O . CYS A 1 100 ? -0.059 -2.809 9.876 1.00 94.69 100 CYS A O 1
ATOM 792 N N . ASN A 1 101 ? -0.461 -4.289 8.246 1.00 91.94 101 ASN A N 1
ATOM 793 C CA . ASN A 1 101 ? -0.508 -5.466 9.118 1.00 91.94 101 ASN A CA 1
ATOM 794 C C . ASN A 1 101 ? 0.135 -6.687 8.435 1.00 91.94 101 ASN A C 1
ATOM 796 O O . ASN A 1 101 ? 0.715 -6.544 7.360 1.00 91.94 101 ASN A O 1
ATOM 800 N N . GLY A 1 102 ? 0.048 -7.860 9.069 1.00 96.06 102 GLY A N 1
ATOM 801 C CA . GLY A 1 102 ? 0.595 -9.127 8.574 1.00 96.06 102 GLY A CA 1
ATOM 802 C C . GLY A 1 102 ? 2.034 -9.392 9.020 1.00 96.06 102 GLY A C 1
ATOM 803 O O . GLY A 1 102 ? 2.662 -8.553 9.668 1.00 96.06 102 GLY A O 1
ATOM 804 N N . SER A 1 103 ? 2.555 -10.575 8.685 1.00 96.44 103 SER A N 1
ATOM 805 C CA . SER A 1 103 ? 3.914 -11.017 9.054 1.00 96.44 103 SER A CA 1
ATOM 806 C C . SER A 1 103 ? 4.850 -11.242 7.862 1.00 96.44 103 SER A C 1
ATOM 808 O O . SER A 1 103 ? 6.005 -11.623 8.049 1.00 96.44 103 SER A O 1
ATOM 810 N N . GLY A 1 104 ? 4.373 -11.014 6.637 1.00 98.31 104 GLY A N 1
ATOM 811 C CA . GLY A 1 104 ? 5.169 -11.144 5.417 1.00 98.31 104 GLY A CA 1
ATOM 812 C C . GLY A 1 104 ? 5.377 -12.582 4.937 1.00 98.31 104 GLY A C 1
ATOM 813 O O . GLY A 1 104 ? 6.229 -12.839 4.084 1.00 98.31 104 GLY A O 1
ATOM 814 N N . THR A 1 105 ? 4.611 -13.535 5.473 1.00 98.44 105 THR A N 1
ATOM 815 C CA . THR A 1 105 ? 4.654 -14.943 5.051 1.00 98.44 105 THR A CA 1
ATOM 816 C C . THR A 1 105 ? 3.635 -15.216 3.943 1.00 98.44 105 THR A C 1
ATOM 818 O O . THR A 1 105 ? 2.683 -14.467 3.771 1.00 98.44 105 THR A O 1
ATOM 821 N N . LEU A 1 106 ? 3.768 -16.321 3.203 1.00 97.38 106 LEU A N 1
ATOM 822 C CA . LEU A 1 106 ? 2.812 -16.673 2.139 1.00 97.38 106 LEU A CA 1
ATOM 823 C C . LEU A 1 106 ? 1.352 -16.761 2.633 1.00 97.38 106 LEU A C 1
ATOM 825 O O . LEU A 1 106 ? 0.428 -16.444 1.888 1.00 97.38 106 LEU A O 1
ATOM 829 N N . VAL A 1 107 ? 1.145 -17.226 3.869 1.00 97.25 107 VAL A N 1
ATOM 830 C CA . VAL A 1 107 ? -0.192 -17.405 4.466 1.00 97.25 107 VAL A CA 1
ATOM 831 C C . VAL A 1 107 ? -0.665 -16.187 5.256 1.00 97.25 107 VAL A C 1
ATOM 833 O O . VAL A 1 107 ? -1.847 -16.098 5.569 1.00 97.25 107 VAL A O 1
ATOM 836 N N . ASP A 1 108 ? 0.249 -15.273 5.571 1.00 97.62 108 ASP A N 1
ATOM 837 C CA . ASP A 1 108 ? -0.006 -14.036 6.304 1.00 97.62 108 ASP A CA 1
ATOM 838 C C . ASP A 1 108 ? 0.911 -12.925 5.753 1.00 97.62 108 ASP A C 1
ATOM 840 O O . ASP A 1 108 ? 1.904 -12.552 6.393 1.00 97.62 108 ASP A O 1
ATOM 844 N N . PRO A 1 109 ? 0.665 -12.477 4.506 1.00 98.62 109 PRO A N 1
ATOM 845 C CA . PRO A 1 109 ? 1.495 -11.481 3.841 1.00 98.62 109 PRO A CA 1
ATOM 846 C C . PRO A 1 109 ? 1.329 -10.117 4.506 1.00 98.62 109 PRO A C 1
ATOM 848 O O . PRO A 1 109 ? 0.305 -9.851 5.131 1.00 98.62 109 PRO A O 1
ATOM 851 N N . TYR A 1 110 ? 2.299 -9.221 4.332 1.00 98.75 110 TYR A N 1
ATOM 852 C CA . TYR A 1 110 ? 2.093 -7.832 4.735 1.00 98.75 110 TYR A CA 1
ATOM 853 C C . TYR A 1 110 ? 0.968 -7.208 3.909 1.00 98.75 110 TYR A C 1
ATOM 855 O O . TYR A 1 110 ? 0.980 -7.318 2.685 1.00 98.75 110 TYR A O 1
ATOM 863 N N . ILE A 1 111 ? 0.008 -6.546 4.551 1.00 98.00 111 ILE A N 1
ATOM 864 C CA . ILE A 1 111 ? -1.117 -5.899 3.868 1.00 98.00 111 ILE A CA 1
ATOM 865 C C . ILE A 1 111 ? -1.016 -4.393 4.036 1.00 98.00 111 ILE A C 1
ATOM 867 O O . ILE A 1 111 ? -1.022 -3.897 5.161 1.00 98.00 111 ILE A O 1
ATOM 871 N N . ILE A 1 112 ? -0.993 -3.679 2.914 1.00 98.00 112 ILE A N 1
ATOM 872 C CA . ILE A 1 112 ? -1.232 -2.238 2.833 1.00 98.00 112 ILE A CA 1
ATOM 873 C C . ILE A 1 112 ? -2.532 -2.062 2.054 1.00 98.00 112 ILE A C 1
ATOM 875 O O . ILE A 1 112 ? -2.599 -2.436 0.881 1.00 98.00 112 ILE A O 1
ATOM 879 N N . ALA A 1 113 ? -3.566 -1.520 2.693 1.00 94.69 113 ALA A N 1
ATOM 880 C CA . ALA A 1 113 ? -4.872 -1.406 2.060 1.00 94.69 113 ALA A CA 1
ATOM 881 C C . ALA A 1 113 ? -5.631 -0.137 2.435 1.00 94.69 113 ALA A C 1
ATOM 883 O O . ALA A 1 113 ? -5.458 0.388 3.534 1.00 94.69 113 ALA A O 1
ATOM 884 N N . SER A 1 114 ? -6.505 0.308 1.528 1.00 92.25 114 SER A N 1
ATOM 885 C CA . SER A 1 114 ? -7.425 1.432 1.751 1.00 92.25 114 SER A CA 1
ATOM 886 C C . SER A 1 114 ? -6.719 2.730 2.167 1.00 92.25 114 SER A C 1
ATOM 888 O O . SER A 1 114 ? -7.203 3.462 3.031 1.00 92.25 114 SER A O 1
ATOM 890 N N . ILE A 1 115 ? -5.560 3.010 1.561 1.00 93.75 115 ILE A N 1
ATOM 891 C CA . ILE A 1 115 ? -4.811 4.253 1.778 1.00 93.75 115 ILE A CA 1
ATOM 892 C C . ILE A 1 115 ? -4.772 5.121 0.524 1.00 93.75 115 ILE A C 1
ATOM 894 O O . ILE A 1 115 ? -4.860 4.633 -0.604 1.00 93.75 115 ILE A O 1
ATOM 898 N N . GLU A 1 116 ? -4.539 6.411 0.725 1.00 96.50 116 GLU A N 1
ATOM 899 C CA . GLU A 1 116 ? -4.167 7.339 -0.332 1.00 96.50 116 GLU A CA 1
ATOM 900 C C . GLU A 1 116 ? -2.735 7.831 -0.123 1.00 96.50 116 GLU A C 1
ATOM 902 O O . GLU A 1 116 ? -2.326 8.148 0.992 1.00 96.50 116 GLU A O 1
ATOM 907 N N . ILE A 1 117 ? -1.961 7.929 -1.199 1.00 97.62 117 ILE A N 1
ATOM 908 C CA . ILE A 1 117 ? -0.624 8.515 -1.178 1.00 97.62 117 ILE A CA 1
ATOM 909 C C . ILE A 1 117 ? -0.570 9.689 -2.144 1.00 97.62 117 ILE A C 1
ATOM 911 O O . ILE A 1 117 ? -0.603 9.507 -3.365 1.00 97.62 117 ILE A O 1
ATOM 915 N N . ASP A 1 118 ? -0.413 10.884 -1.574 1.00 97.12 118 ASP A N 1
ATOM 916 C CA . ASP A 1 118 ? -0.097 12.108 -2.308 1.00 97.12 118 ASP A CA 1
ATOM 917 C C . ASP A 1 118 ? 1.426 12.293 -2.351 1.00 97.12 118 ASP A C 1
ATOM 919 O O . ASP A 1 118 ? 2.089 12.542 -1.336 1.00 97.12 118 ASP A O 1
ATOM 923 N N . GLY A 1 119 ? 1.999 12.163 -3.546 1.00 96.25 119 GLY A N 1
ATOM 924 C CA . GLY A 1 119 ? 3.431 12.327 -3.783 1.00 96.25 119 GLY A CA 1
ATOM 925 C C . GLY A 1 119 ? 3.920 13.782 -3.777 1.00 96.25 119 GLY A C 1
ATOM 926 O O . GLY A 1 119 ? 5.130 14.014 -3.831 1.00 96.25 119 GLY A O 1
ATOM 927 N N . GLN A 1 120 ? 3.018 14.768 -3.690 1.00 96.94 120 GLN A N 1
ATOM 928 C CA . GLN A 1 120 ? 3.329 16.198 -3.553 1.00 96.94 120 GLN A CA 1
ATOM 929 C C . GLN A 1 120 ? 4.293 16.755 -4.625 1.00 96.94 120 GLN A C 1
ATOM 931 O O . GLN A 1 120 ? 5.088 17.659 -4.362 1.00 96.94 120 GLN A O 1
ATOM 936 N N . GLY A 1 121 ? 4.243 16.202 -5.837 1.00 97.00 121 GLY A N 1
ATOM 937 C CA . GLY A 1 121 ? 5.070 16.573 -6.987 1.00 97.00 121 GLY A CA 1
ATOM 938 C C . GLY A 1 121 ? 6.539 16.146 -6.892 1.00 97.00 121 GLY A C 1
ATOM 939 O O . GLY A 1 121 ? 7.368 16.660 -7.643 1.00 97.00 121 GLY A O 1
ATOM 940 N N . ALA A 1 122 ? 6.910 15.247 -5.970 1.00 96.25 122 ALA A N 1
ATOM 941 C CA . ALA A 1 122 ? 8.308 14.869 -5.754 1.00 96.25 122 ALA A CA 1
ATOM 942 C C . ALA A 1 122 ? 8.507 13.363 -5.539 1.00 96.25 122 ALA A C 1
ATOM 944 O O . ALA A 1 122 ? 7.772 12.726 -4.795 1.00 96.25 122 ALA A O 1
ATOM 945 N N . GLY A 1 123 ? 9.571 12.806 -6.127 1.00 97.81 123 GLY A N 1
ATOM 946 C CA . GLY A 1 123 ? 9.977 11.413 -5.908 1.00 97.81 123 GLY A CA 1
ATOM 947 C C . GLY A 1 123 ? 8.896 10.386 -6.265 1.00 97.81 123 GLY A C 1
ATOM 948 O O . GLY A 1 123 ? 8.009 10.664 -7.068 1.00 97.81 123 GLY A O 1
ATOM 949 N N . ASN A 1 124 ? 8.992 9.195 -5.675 1.00 98.56 124 ASN A N 1
ATOM 950 C CA . ASN A 1 124 ? 7.968 8.157 -5.798 1.00 98.56 124 ASN A CA 1
ATOM 951 C C . ASN A 1 124 ? 6.903 8.333 -4.708 1.00 98.56 124 ASN A C 1
ATOM 953 O O . ASN A 1 124 ? 7.240 8.819 -3.629 1.00 98.56 124 ASN A O 1
ATOM 957 N N . GLY A 1 125 ? 5.661 7.919 -4.972 1.00 98.50 125 GLY A N 1
ATOM 958 C CA . GLY A 1 125 ? 4.603 7.862 -3.958 1.00 98.50 125 GLY A CA 1
ATOM 959 C C . GLY A 1 125 ? 4.931 6.810 -2.899 1.00 98.50 125 GLY A C 1
ATOM 960 O O . GLY A 1 125 ? 5.368 7.144 -1.800 1.00 98.50 125 GLY A O 1
ATOM 961 N N . LEU A 1 126 ? 4.792 5.535 -3.257 1.00 98.75 126 LEU A N 1
ATOM 962 C CA . LEU A 1 126 ? 5.317 4.414 -2.473 1.00 98.75 126 LEU A CA 1
ATOM 963 C C . LEU A 1 126 ? 6.456 3.743 -3.228 1.00 98.75 126 LEU A C 1
ATOM 965 O O . LEU A 1 126 ? 6.334 3.433 -4.413 1.00 98.75 126 LEU A O 1
ATOM 969 N N . GLU A 1 127 ? 7.565 3.502 -2.541 1.00 98.88 127 GLU A N 1
ATOM 970 C CA . GLU A 1 127 ? 8.655 2.679 -3.053 1.00 98.88 127 GLU A CA 1
ATOM 971 C C . GLU A 1 127 ? 8.927 1.513 -2.101 1.00 98.88 127 GLU A C 1
ATOM 973 O O . GLU A 1 127 ? 9.161 1.730 -0.915 1.00 98.88 127 GLU A O 1
ATOM 978 N N . ILE A 1 128 ? 8.907 0.289 -2.625 1.00 98.81 128 ILE A N 1
ATOM 979 C CA . ILE A 1 128 ? 9.336 -0.917 -1.911 1.00 98.81 128 ILE A CA 1
ATOM 980 C C . ILE A 1 128 ? 10.712 -1.315 -2.448 1.00 98.81 128 ILE A C 1
ATOM 982 O O . ILE A 1 128 ? 10.910 -1.339 -3.670 1.00 98.81 128 ILE A O 1
ATOM 986 N N . ARG A 1 129 ? 11.659 -1.604 -1.551 1.00 98.69 129 ARG A N 1
ATOM 987 C CA . ARG A 1 129 ? 13.033 -1.985 -1.897 1.00 98.69 129 ARG A CA 1
ATOM 988 C C . ARG A 1 129 ? 13.490 -3.256 -1.201 1.00 98.69 129 ARG A C 1
ATOM 990 O O . ARG A 1 129 ? 13.131 -3.497 -0.047 1.00 98.69 129 ARG A O 1
ATOM 997 N N . ASP A 1 130 ? 14.326 -4.000 -1.919 1.00 98.56 130 ASP A N 1
ATOM 998 C CA . ASP A 1 130 ? 15.153 -5.094 -1.406 1.00 98.56 130 ASP A CA 1
ATOM 999 C C . ASP A 1 130 ? 14.364 -6.142 -0.606 1.00 98.56 130 ASP A C 1
ATOM 1001 O O . ASP A 1 130 ? 14.811 -6.613 0.438 1.00 98.56 130 ASP A O 1
ATOM 1005 N N . SER A 1 131 ? 13.164 -6.492 -1.077 1.00 98.31 131 SER A N 1
ATOM 1006 C CA . SER A 1 131 ? 12.215 -7.319 -0.332 1.00 98.31 131 SER A CA 1
ATOM 1007 C C . SER A 1 131 ? 11.812 -8.572 -1.097 1.00 98.31 131 SER A C 1
ATOM 1009 O O . SER A 1 131 ? 11.250 -8.496 -2.183 1.00 98.31 131 SER A O 1
ATOM 1011 N N . ASP A 1 132 ? 12.029 -9.732 -0.492 1.00 98.19 132 ASP A N 1
ATOM 1012 C CA . ASP A 1 132 ? 11.518 -11.032 -0.935 1.00 98.19 132 ASP A CA 1
ATOM 1013 C C . ASP A 1 132 ? 10.306 -11.504 -0.107 1.00 98.19 132 ASP A C 1
ATOM 1015 O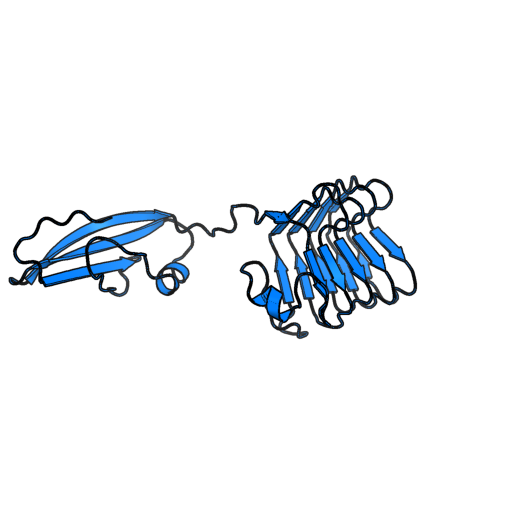 O . ASP A 1 132 ? 9.815 -12.621 -0.292 1.00 98.19 132 ASP A O 1
ATOM 1019 N N . MET A 1 133 ? 9.809 -10.650 0.793 1.00 98.44 133 MET A N 1
ATOM 1020 C CA . MET A 1 133 ? 8.660 -10.922 1.655 1.00 98.44 133 MET A CA 1
ATOM 1021 C C . MET A 1 133 ? 7.363 -10.960 0.842 1.00 98.44 133 MET A C 1
ATOM 1023 O O . MET A 1 133 ? 7.223 -10.272 -0.166 1.00 98.44 133 MET A O 1
ATOM 1027 N N . TYR A 1 134 ? 6.373 -11.718 1.309 1.00 98.88 134 TYR A N 1
ATOM 1028 C CA . TYR A 1 134 ? 5.051 -11.714 0.688 1.00 98.88 134 TYR A CA 1
ATOM 1029 C C . TYR A 1 134 ? 4.279 -10.479 1.143 1.00 98.88 134 TYR A C 1
ATOM 1031 O O . TYR A 1 134 ? 4.105 -10.265 2.343 1.00 98.88 134 TYR A O 1
ATOM 1039 N N . PHE A 1 135 ? 3.775 -9.685 0.201 1.00 98.88 135 PHE A N 1
ATOM 1040 C CA . PHE A 1 135 ? 2.959 -8.517 0.526 1.00 98.88 135 PHE A CA 1
ATOM 1041 C C . PHE A 1 135 ? 1.832 -8.296 -0.481 1.00 98.88 135 PHE A C 1
ATOM 1043 O O . PHE A 1 135 ? 1.887 -8.738 -1.630 1.00 98.88 135 PHE A O 1
ATOM 1050 N N . ARG A 1 136 ? 0.797 -7.582 -0.041 1.00 98.81 136 ARG A N 1
ATOM 1051 C CA . ARG A 1 136 ? -0.335 -7.144 -0.852 1.00 98.81 136 ARG A CA 1
ATOM 1052 C C . ARG A 1 136 ? -0.538 -5.647 -0.666 1.00 98.81 136 ARG A C 1
ATOM 1054 O O . ARG A 1 136 ? -0.632 -5.164 0.459 1.00 98.81 136 ARG A O 1
ATOM 1061 N N . ILE A 1 137 ? -0.623 -4.932 -1.779 1.00 98.81 137 ILE A N 1
ATOM 1062 C CA . ILE A 1 137 ? -1.050 -3.537 -1.834 1.00 98.81 137 ILE A CA 1
ATOM 1063 C C . ILE A 1 137 ? -2.394 -3.530 -2.547 1.00 98.81 137 ILE A C 1
ATOM 1065 O O . ILE A 1 137 ? -2.456 -3.882 -3.731 1.00 98.81 137 ILE A O 1
ATOM 1069 N N . GLU A 1 138 ? -3.462 -3.172 -1.837 1.00 97.81 138 GLU A N 1
ATOM 1070 C CA . GLU A 1 138 ? -4.815 -3.291 -2.375 1.00 97.81 138 GLU A CA 1
ATOM 1071 C C . GLU A 1 138 ? -5.759 -2.138 -2.042 1.00 97.81 138 GLU A C 1
ATOM 1073 O O . GLU A 1 138 ? -5.624 -1.468 -1.022 1.00 97.81 138 GLU A O 1
ATOM 1078 N N . ASN A 1 139 ? -6.734 -1.892 -2.922 1.00 96.31 139 ASN A N 1
ATOM 1079 C CA . ASN A 1 139 ? -7.780 -0.880 -2.721 1.00 96.31 139 ASN A CA 1
ATOM 1080 C C . ASN A 1 139 ? -7.234 0.518 -2.370 1.00 96.31 139 ASN A C 1
ATOM 1082 O O . ASN A 1 139 ? -7.855 1.248 -1.604 1.00 96.31 139 ASN A O 1
ATOM 1086 N N . SER A 1 140 ? -6.051 0.870 -2.877 1.00 97.62 140 SER A N 1
ATOM 1087 C CA . SER A 1 140 ? -5.334 2.095 -2.510 1.00 97.62 140 SER A CA 1
ATOM 1088 C C . SER A 1 140 ? -5.153 3.035 -3.706 1.00 97.62 140 SER A C 1
ATOM 1090 O O . SER A 1 140 ? -5.247 2.622 -4.865 1.00 97.62 140 SER A O 1
ATOM 1092 N N . SER A 1 141 ? -4.887 4.312 -3.433 1.00 97.88 141 SER A N 1
ATOM 1093 C CA . SER A 1 141 ? -4.740 5.375 -4.434 1.00 97.88 141 SER A CA 1
ATOM 1094 C C . SER A 1 141 ? -3.343 5.997 -4.379 1.00 97.88 141 SER A C 1
ATOM 1096 O O . SER A 1 141 ? -2.886 6.394 -3.313 1.00 97.88 141 SER A O 1
ATOM 1098 N N . PHE A 1 142 ? -2.658 6.116 -5.519 1.00 98.56 142 PHE A N 1
ATOM 1099 C CA . PHE A 1 142 ? -1.301 6.674 -5.615 1.00 98.56 142 PHE A CA 1
ATOM 1100 C C . PHE A 1 142 ? -1.262 7.783 -6.666 1.00 98.56 142 PHE A C 1
ATOM 1102 O O . PHE A 1 142 ? -1.410 7.515 -7.870 1.00 98.56 142 PHE A O 1
ATOM 1109 N N . TYR A 1 143 ? -1.063 9.033 -6.238 1.00 98.62 143 TYR A N 1
ATOM 1110 C CA . TYR A 1 143 ? -1.157 10.174 -7.144 1.00 98.62 143 TYR A CA 1
ATOM 1111 C C . TYR A 1 143 ? -0.205 11.326 -6.835 1.00 98.62 143 TYR A C 1
ATOM 1113 O O . TYR A 1 143 ? 0.344 11.437 -5.743 1.00 98.62 143 TYR A O 1
ATOM 1121 N N . ASN A 1 144 ? -0.032 12.213 -7.823 1.00 98.19 144 ASN A N 1
ATOM 1122 C CA . ASN A 1 144 ? 0.769 13.434 -7.704 1.00 98.19 144 ASN A CA 1
ATOM 1123 C C . ASN A 1 144 ? 2.228 13.163 -7.280 1.00 98.19 144 ASN A C 1
ATOM 1125 O O . ASN A 1 144 ? 2.846 13.983 -6.615 1.00 98.19 144 ASN A O 1
ATOM 1129 N N . ALA A 1 145 ? 2.810 12.018 -7.646 1.00 98.56 145 ALA A N 1
ATOM 1130 C CA . ALA A 1 145 ? 4.237 11.755 -7.465 1.00 98.56 145 ALA A CA 1
ATOM 1131 C C . ALA A 1 145 ? 5.077 12.422 -8.561 1.00 98.56 145 ALA A C 1
ATOM 1133 O O . ALA A 1 145 ? 4.652 12.514 -9.712 1.00 98.56 145 ALA A O 1
ATOM 1134 N N . GLY A 1 146 ? 6.295 12.846 -8.209 1.00 98.56 146 GLY A N 1
ATOM 1135 C CA . GLY A 1 146 ? 7.249 13.462 -9.143 1.00 98.56 146 GLY A CA 1
ATOM 1136 C C . GLY A 1 146 ? 7.923 12.470 -10.107 1.00 98.56 146 GLY A C 1
ATOM 1137 O O . GLY A 1 146 ? 8.501 12.873 -11.115 1.00 98.56 146 GLY A O 1
ATOM 1138 N N . ASP A 1 147 ? 7.873 11.172 -9.800 1.00 98.56 147 ASP A N 1
ATOM 1139 C CA . ASP A 1 147 ? 8.364 10.077 -10.639 1.00 98.56 147 ASP A CA 1
ATOM 1140 C C . ASP A 1 147 ? 7.301 8.973 -10.775 1.00 98.56 147 ASP A C 1
ATOM 1142 O O . ASP A 1 147 ? 6.412 9.094 -11.621 1.00 98.56 147 ASP A O 1
ATOM 1146 N N . ALA A 1 148 ? 7.367 7.902 -9.975 1.00 98.75 148 ALA A N 1
ATOM 1147 C CA . ALA A 1 148 ? 6.396 6.810 -10.019 1.00 98.75 148 ALA A CA 1
ATOM 1148 C C . ALA A 1 148 ? 5.350 6.914 -8.899 1.00 98.75 148 ALA A C 1
ATOM 1150 O O . ALA A 1 148 ? 5.703 7.202 -7.758 1.00 98.75 148 ALA A O 1
ATOM 1151 N N . GLY A 1 149 ? 4.080 6.616 -9.184 1.00 98.75 149 GLY A N 1
ATOM 1152 C CA . GLY A 1 149 ? 3.062 6.485 -8.133 1.00 98.75 149 GLY A CA 1
ATOM 1153 C C . GLY A 1 149 ? 3.384 5.337 -7.170 1.00 98.75 149 GLY A C 1
ATOM 1154 O O . GLY A 1 149 ? 3.412 5.528 -5.955 1.00 98.75 149 GLY A O 1
ATOM 1155 N N . LEU A 1 150 ? 3.721 4.173 -7.730 1.00 98.88 150 LEU A N 1
ATOM 1156 C CA . LEU A 1 150 ? 4.189 2.997 -6.998 1.00 98.88 150 LEU A CA 1
ATOM 1157 C C . LEU A 1 150 ? 5.426 2.413 -7.689 1.00 98.88 150 LEU A C 1
ATOM 1159 O O . LEU A 1 150 ? 5.432 2.217 -8.907 1.00 98.88 150 LEU A O 1
ATOM 1163 N N . LYS A 1 151 ? 6.480 2.130 -6.922 1.00 98.88 151 LYS A N 1
ATOM 1164 C CA . LYS A 1 151 ? 7.749 1.615 -7.438 1.00 98.88 151 LYS A CA 1
ATOM 1165 C C . LYS A 1 151 ? 8.242 0.407 -6.649 1.00 98.88 151 LYS A C 1
ATOM 1167 O O . LYS A 1 151 ? 8.280 0.443 -5.426 1.00 98.88 151 LYS A O 1
ATOM 1172 N N . LEU A 1 152 ? 8.684 -0.618 -7.366 1.00 98.81 152 LEU A N 1
ATOM 1173 C CA . LEU A 1 152 ? 9.315 -1.823 -6.837 1.00 98.81 152 LEU A CA 1
ATOM 1174 C C . LEU A 1 152 ? 10.767 -1.883 -7.340 1.00 98.81 152 LEU A C 1
ATOM 1176 O O . LEU A 1 152 ? 11.014 -1.675 -8.535 1.00 98.81 152 LEU A O 1
ATOM 1180 N N . VAL A 1 153 ? 11.726 -2.094 -6.434 1.00 98.75 153 VAL A N 1
ATOM 1181 C CA . VAL A 1 153 ? 13.162 -2.190 -6.754 1.00 98.75 153 VAL A CA 1
ATOM 1182 C C . VAL A 1 153 ? 13.793 -3.361 -6.014 1.00 98.75 153 VAL A C 1
ATOM 1184 O O . VAL A 1 153 ? 13.895 -3.297 -4.794 1.00 98.75 153 VAL A O 1
ATOM 1187 N N . ASN A 1 154 ? 14.254 -4.387 -6.730 1.00 98.62 154 ASN A N 1
ATOM 1188 C CA . ASN A 1 154 ? 14.739 -5.635 -6.130 1.00 98.62 154 ASN A CA 1
ATOM 1189 C C . ASN A 1 154 ? 13.682 -6.254 -5.201 1.00 98.62 154 ASN A C 1
ATOM 1191 O O . ASN A 1 154 ? 13.900 -6.437 -4.004 1.00 98.62 154 ASN A O 1
ATOM 1195 N N . VAL A 1 155 ? 12.477 -6.456 -5.744 1.00 98.69 155 VAL A N 1
ATOM 1196 C CA . VAL A 1 155 ? 11.305 -6.901 -4.982 1.00 98.69 155 VAL A CA 1
ATOM 1197 C C . VAL A 1 155 ? 10.637 -8.108 -5.622 1.00 98.69 155 VAL A C 1
ATOM 1199 O O . VAL A 1 155 ? 10.298 -8.078 -6.803 1.00 98.69 155 VAL A O 1
ATOM 1202 N N . SER A 1 156 ? 10.367 -9.132 -4.817 1.00 98.62 156 SER A N 1
ATOM 1203 C CA . SER A 1 156 ? 9.603 -10.312 -5.219 1.00 98.62 156 SER A CA 1
ATOM 1204 C C . SER A 1 156 ? 8.377 -10.551 -4.344 1.00 98.62 156 SER A C 1
ATOM 1206 O O . SER A 1 156 ? 8.259 -9.982 -3.265 1.00 98.62 156 SER A O 1
ATOM 1208 N N . ASN A 1 157 ? 7.478 -11.429 -4.801 1.00 98.62 157 ASN A N 1
ATOM 1209 C CA . ASN A 1 157 ? 6.313 -11.920 -4.046 1.00 98.62 157 ASN A CA 1
ATOM 1210 C C . ASN A 1 157 ? 5.265 -10.848 -3.680 1.00 98.62 157 ASN A C 1
ATOM 1212 O O . ASN A 1 157 ? 4.446 -11.048 -2.776 1.00 98.62 157 ASN A O 1
ATOM 1216 N N . GLY A 1 158 ? 5.256 -9.728 -4.406 1.00 98.75 158 GLY A N 1
ATOM 1217 C CA . GLY A 1 158 ? 4.264 -8.671 -4.266 1.00 98.75 158 GLY A CA 1
ATOM 1218 C C . GLY A 1 158 ? 2.993 -8.925 -5.070 1.00 98.75 158 GLY A C 1
ATOM 1219 O O . GLY A 1 158 ? 3.039 -9.336 -6.232 1.00 98.75 158 GLY A O 1
ATOM 1220 N N . VAL A 1 159 ? 1.846 -8.601 -4.477 1.00 98.88 159 VAL A N 1
ATOM 1221 C CA . VAL A 1 159 ? 0.557 -8.516 -5.173 1.00 98.88 159 VAL A CA 1
ATOM 1222 C C . VAL A 1 159 ? 0.073 -7.071 -5.166 1.00 98.88 159 VAL A C 1
ATOM 1224 O O . VAL A 1 159 ? -0.182 -6.501 -4.108 1.00 98.88 159 VAL A O 1
ATOM 1227 N N . ILE A 1 160 ? -0.085 -6.483 -6.348 1.00 98.88 160 ILE A N 1
ATOM 1228 C CA . ILE A 1 160 ? -0.632 -5.138 -6.544 1.00 98.88 160 ILE A CA 1
ATOM 1229 C C . ILE A 1 160 ? -2.029 -5.296 -7.143 1.00 98.88 160 ILE A C 1
ATOM 1231 O O . ILE A 1 160 ? -2.155 -5.665 -8.314 1.00 98.88 160 ILE A O 1
ATOM 1235 N N . TYR A 1 161 ? -3.070 -5.070 -6.341 1.00 98.75 161 TYR A N 1
ATOM 1236 C CA . TYR A 1 161 ? -4.439 -5.451 -6.691 1.00 98.75 161 TYR A CA 1
ATOM 1237 C C . TYR A 1 161 ? -5.481 -4.352 -6.470 1.00 98.75 161 TYR A C 1
ATOM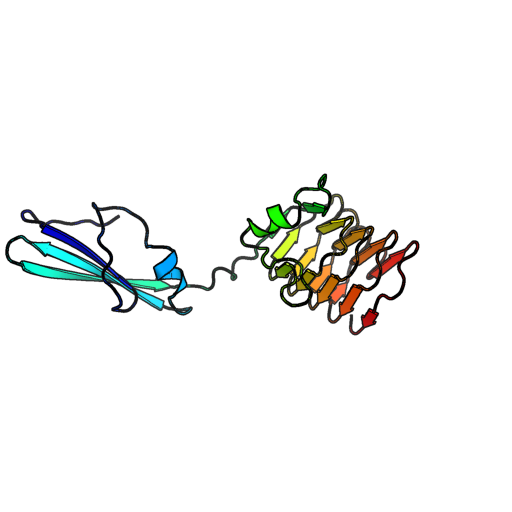 1239 O O . TYR A 1 161 ? -5.587 -3.814 -5.376 1.00 98.75 161 TYR A O 1
ATOM 1247 N N . ASN A 1 162 ? -6.322 -4.072 -7.467 1.00 97.88 162 ASN A N 1
ATOM 1248 C CA . ASN A 1 162 ? -7.441 -3.125 -7.331 1.00 97.88 162 ASN A CA 1
ATOM 1249 C C . ASN A 1 162 ? -7.039 -1.734 -6.799 1.00 97.88 162 ASN A C 1
ATOM 1251 O O . ASN A 1 162 ? -7.731 -1.145 -5.973 1.00 97.88 162 ASN A O 1
ATOM 1255 N N . ASN A 1 163 ? -5.894 -1.213 -7.244 1.00 98.75 163 ASN A N 1
ATOM 1256 C CA . ASN A 1 163 ? -5.438 0.132 -6.894 1.00 98.75 163 ASN A CA 1
ATOM 1257 C C . ASN A 1 163 ? -5.734 1.131 -8.013 1.00 98.75 163 ASN A C 1
ATOM 1259 O O . ASN A 1 163 ? -5.760 0.774 -9.193 1.00 98.75 163 ASN A O 1
ATOM 1263 N N . GLU A 1 164 ? -5.865 2.409 -7.661 1.00 98.62 164 GLU A N 1
ATOM 1264 C CA . GLU A 1 164 ? -5.862 3.507 -8.626 1.00 98.62 164 GLU A CA 1
ATOM 1265 C C . GLU A 1 164 ? -4.503 4.221 -8.616 1.00 98.62 164 GLU A C 1
ATOM 1267 O O . GLU A 1 164 ? -4.091 4.795 -7.613 1.00 98.62 164 GLU A O 1
ATOM 1272 N N . ILE A 1 165 ? -3.795 4.229 -9.749 1.00 98.81 165 ILE A N 1
ATOM 1273 C CA . ILE A 1 165 ? -2.490 4.894 -9.869 1.00 98.81 165 ILE A CA 1
ATOM 1274 C C . ILE A 1 165 ? -2.563 5.956 -10.965 1.00 98.81 165 ILE A C 1
ATOM 1276 O O . ILE A 1 165 ? -2.603 5.638 -12.163 1.00 98.81 165 ILE A O 1
ATOM 1280 N N . ARG A 1 166 ? -2.585 7.237 -10.572 1.00 98.69 166 ARG A N 1
ATOM 1281 C CA . ARG A 1 166 ? -2.930 8.330 -11.493 1.00 98.69 166 ARG A CA 1
ATOM 1282 C C . ARG A 1 166 ? -2.192 9.640 -11.280 1.00 98.69 166 ARG A C 1
ATOM 1284 O O . ARG A 1 166 ? -1.806 9.968 -10.173 1.00 98.69 166 ARG A O 1
ATOM 1291 N N . ASN A 1 167 ? -2.126 10.462 -12.328 1.00 98.56 167 ASN A N 1
ATOM 1292 C CA . ASN A 1 167 ? -1.616 11.839 -12.261 1.00 98.56 167 ASN A CA 1
ATOM 1293 C C . ASN A 1 167 ? -0.196 11.930 -11.674 1.00 98.56 167 ASN A C 1
ATOM 1295 O O . ASN A 1 167 ? 0.087 12.836 -10.895 1.00 98.56 167 ASN A O 1
ATOM 1299 N N . ASN A 1 168 ? 0.676 10.980 -12.012 1.00 98.75 168 ASN A N 1
ATOM 1300 C CA . ASN A 1 168 ? 2.085 11.024 -11.634 1.00 98.75 168 ASN A CA 1
ATOM 1301 C C . ASN A 1 168 ? 2.923 11.598 -12.784 1.00 98.75 168 ASN A C 1
ATOM 1303 O O . ASN A 1 168 ? 2.666 11.325 -13.965 1.00 98.75 168 ASN A O 1
ATOM 1307 N N . ASP A 1 169 ? 3.946 12.377 -12.438 1.00 98.56 169 ASP A N 1
ATOM 1308 C CA . ASP A 1 169 ? 4.782 13.123 -13.382 1.00 98.56 169 ASP A CA 1
ATOM 1309 C C . ASP A 1 169 ? 5.686 12.231 -14.235 1.00 98.56 169 ASP A C 1
ATOM 1311 O O . ASP A 1 169 ? 6.304 12.723 -15.187 1.00 98.56 169 ASP A O 1
ATOM 1315 N N . ASN A 1 170 ? 5.749 10.922 -13.956 1.00 98.50 170 ASN A N 1
ATOM 1316 C CA . ASN A 1 170 ? 6.440 9.991 -14.830 1.00 98.50 170 ASN A CA 1
ATOM 1317 C C . ASN A 1 170 ? 5.742 8.654 -15.076 1.00 98.50 170 ASN A C 1
ATOM 1319 O O . ASN A 1 170 ? 5.119 8.470 -16.128 1.00 98.50 170 ASN A O 1
ATOM 1323 N N . ARG A 1 171 ? 5.877 7.713 -14.142 1.00 98.56 171 ARG A N 1
ATOM 1324 C CA . ARG A 1 171 ? 5.324 6.360 -14.262 1.00 98.56 171 ARG A CA 1
ATOM 1325 C C . ARG A 1 171 ? 4.122 6.203 -13.338 1.00 98.56 171 ARG A C 1
ATOM 1327 O O . ARG A 1 171 ? 4.061 6.827 -12.287 1.00 98.56 171 ARG A O 1
ATOM 1334 N N . GLY A 1 172 ? 3.173 5.354 -13.706 1.00 98.75 172 GLY A N 1
ATOM 1335 C CA . GLY A 1 172 ? 2.182 4.873 -12.751 1.00 98.75 172 GLY A CA 1
ATOM 1336 C C . GLY A 1 172 ? 2.831 3.853 -11.822 1.00 98.75 172 GLY A C 1
ATOM 1337 O O . GLY A 1 172 ? 3.257 4.187 -10.718 1.00 98.75 172 GLY A O 1
ATOM 1338 N N . LEU A 1 173 ? 2.947 2.626 -12.321 1.00 98.81 173 LEU A N 1
ATOM 1339 C CA . LEU A 1 173 ? 3.612 1.514 -11.655 1.00 98.81 173 LEU A CA 1
ATOM 1340 C C . LEU A 1 173 ? 4.967 1.237 -12.313 1.00 98.81 173 LEU A C 1
ATOM 1342 O O . LEU A 1 173 ? 5.043 1.070 -13.533 1.00 98.81 173 LEU A O 1
ATOM 1346 N N . TYR A 1 174 ? 6.030 1.169 -11.514 1.00 98.81 174 TYR A N 1
ATOM 1347 C CA . TYR A 1 174 ? 7.389 0.954 -12.002 1.00 98.81 174 TYR A CA 1
ATOM 1348 C C . TYR A 1 174 ? 8.068 -0.236 -11.313 1.00 98.81 174 TYR A C 1
ATOM 1350 O O . TYR A 1 174 ? 8.347 -0.175 -10.122 1.00 98.81 174 TYR A O 1
ATOM 1358 N N . LEU A 1 175 ? 8.383 -1.286 -12.074 1.00 98.75 175 LEU A N 1
ATOM 1359 C CA . LEU A 1 175 ? 9.220 -2.407 -11.638 1.00 98.75 175 LEU A CA 1
ATOM 1360 C C . LEU A 1 175 ? 10.637 -2.233 -12.190 1.00 98.75 175 LEU A C 1
ATOM 1362 O O . LEU A 1 175 ? 10.812 -1.966 -13.385 1.00 98.75 175 LEU A O 1
ATOM 1366 N N . ASN A 1 176 ? 11.639 -2.372 -11.324 1.00 98.44 176 ASN A N 1
ATOM 1367 C CA . ASN A 1 176 ? 13.039 -2.174 -11.678 1.00 98.44 176 ASN A CA 1
ATOM 1368 C C . ASN A 1 176 ? 13.975 -3.132 -10.933 1.00 98.44 176 ASN A C 1
ATOM 1370 O O . ASN A 1 176 ? 13.694 -3.471 -9.792 1.00 98.44 176 ASN A O 1
ATOM 1374 N N . GLN A 1 177 ? 15.128 -3.448 -11.533 1.00 96.69 177 GLN A N 1
ATOM 1375 C CA . GLN A 1 177 ? 16.250 -4.168 -10.903 1.00 96.69 177 GLN A CA 1
ATOM 1376 C C . GLN A 1 177 ? 15.817 -5.451 -10.185 1.00 96.69 177 GLN A C 1
ATOM 1378 O O . GLN A 1 177 ? 15.599 -5.399 -8.986 1.00 96.69 177 GLN A O 1
ATOM 1383 N N . GLU A 1 178 ? 15.720 -6.585 -10.878 1.00 97.94 178 GLU A N 1
ATOM 1384 C CA . GLU A 1 178 ? 15.474 -7.893 -10.224 1.00 97.94 178 GLU A CA 1
ATOM 1385 C C . GLU A 1 178 ? 14.154 -7.912 -9.432 1.00 97.94 178 GLU A C 1
ATOM 1387 O O . GLU A 1 178 ? 14.028 -8.543 -8.387 1.00 97.94 178 GLU A O 1
ATOM 1392 N N . SER A 1 179 ? 13.150 -7.171 -9.924 1.00 98.62 179 SER A N 1
ATOM 1393 C CA . SER A 1 179 ? 11.798 -7.227 -9.371 1.00 98.62 179 SER A CA 1
ATOM 1394 C C . SER A 1 179 ? 11.002 -8.331 -10.058 1.00 98.62 179 SER A C 1
ATOM 1396 O O . SER A 1 179 ? 10.353 -8.081 -11.079 1.00 98.62 179 SER A O 1
ATOM 1398 N N . ASP A 1 180 ? 11.068 -9.537 -9.505 1.00 98.62 180 ASP A N 1
ATOM 1399 C CA . ASP A 1 180 ? 10.565 -10.764 -10.122 1.00 98.62 180 ASP A CA 1
ATOM 1400 C C . ASP A 1 180 ? 9.329 -11.321 -9.400 1.00 98.62 180 ASP A C 1
ATOM 1402 O O . ASP A 1 180 ? 9.048 -10.977 -8.260 1.00 98.62 180 ASP A O 1
ATOM 1406 N N . TYR A 1 181 ? 8.576 -12.222 -10.035 1.00 98.62 181 TYR A N 1
ATOM 1407 C CA . TYR A 1 181 ? 7.476 -12.960 -9.381 1.00 98.62 181 TYR A CA 1
ATOM 1408 C C . TYR A 1 181 ? 6.387 -12.090 -8.719 1.00 98.62 181 TYR A C 1
ATOM 1410 O O . TYR A 1 181 ? 5.747 -12.517 -7.756 1.00 98.62 181 TYR A O 1
ATOM 1418 N N . ASN A 1 182 ? 6.141 -10.881 -9.230 1.00 98.75 182 ASN A N 1
ATOM 1419 C CA . ASN A 1 182 ? 5.049 -10.031 -8.761 1.00 98.75 182 ASN A CA 1
ATOM 1420 C C . ASN A 1 182 ? 3.785 -10.239 -9.608 1.00 98.75 182 ASN A C 1
ATOM 1422 O O . ASN A 1 182 ? 3.849 -10.458 -10.824 1.00 98.75 182 ASN A O 1
ATOM 1426 N N . LEU A 1 183 ? 2.624 -10.127 -8.964 1.00 98.81 183 LEU A N 1
ATOM 1427 C CA . LEU A 1 183 ? 1.309 -10.162 -9.601 1.00 98.81 183 LEU A CA 1
ATOM 1428 C C . LEU A 1 183 ? 0.686 -8.768 -9.581 1.00 98.81 183 LEU A C 1
ATOM 1430 O O . LEU A 1 183 ? 0.497 -8.179 -8.520 1.00 98.81 183 LEU A O 1
ATOM 1434 N N . ILE A 1 184 ? 0.331 -8.255 -10.753 1.00 98.88 184 ILE A N 1
ATOM 1435 C CA . ILE A 1 184 ? -0.271 -6.933 -10.929 1.00 98.88 184 ILE A CA 1
ATOM 1436 C C . ILE A 1 184 ? -1.590 -7.108 -11.665 1.00 98.88 184 ILE A C 1
ATOM 1438 O O . ILE A 1 184 ? -1.613 -7.404 -12.864 1.00 98.88 184 ILE A O 1
ATOM 1442 N N . GLU A 1 185 ? -2.693 -6.928 -10.946 1.00 98.62 185 GLU A N 1
ATOM 1443 C CA . GLU A 1 185 ? -4.018 -7.252 -11.461 1.00 98.62 185 GLU A CA 1
ATOM 1444 C C . GLU A 1 185 ? -5.115 -6.285 -11.001 1.00 98.62 185 GLU A C 1
ATOM 1446 O O . GLU A 1 185 ? -5.105 -5.808 -9.873 1.00 98.62 185 GLU A O 1
ATOM 1451 N N . GLN A 1 186 ? -6.093 -6.011 -11.872 1.00 98.31 186 GLN A N 1
ATOM 1452 C CA . GLN A 1 186 ? -7.272 -5.185 -11.565 1.00 98.31 186 GLN A CA 1
ATOM 1453 C C . GLN A 1 186 ? -6.966 -3.737 -11.166 1.00 98.31 186 GLN A C 1
ATOM 1455 O O . GLN A 1 186 ? -7.813 -3.068 -10.587 1.00 98.31 186 GLN A O 1
ATOM 1460 N N . ASN A 1 187 ? -5.785 -3.210 -11.483 1.00 98.75 187 ASN A N 1
ATOM 1461 C CA . ASN A 1 187 ? -5.456 -1.823 -11.172 1.00 98.75 187 ASN A CA 1
ATOM 1462 C C . ASN A 1 187 ? -5.947 -0.885 -12.276 1.00 98.75 187 ASN A C 1
ATOM 1464 O O . ASN A 1 187 ? -5.854 -1.200 -13.456 1.00 98.75 187 ASN A O 1
ATOM 1468 N N . ILE A 1 188 ? -6.388 0.313 -11.900 1.00 98.62 188 ILE A N 1
ATOM 1469 C CA . ILE A 1 188 ? -6.715 1.391 -12.837 1.00 98.62 188 ILE A CA 1
ATOM 1470 C C . ILE A 1 188 ? -5.515 2.334 -12.910 1.00 98.62 188 ILE A C 1
ATOM 1472 O O . ILE A 1 188 ? -5.282 3.141 -12.008 1.00 98.62 188 ILE A O 1
ATOM 1476 N N . ILE A 1 189 ? -4.749 2.256 -14.001 1.00 98.75 189 ILE A N 1
ATOM 1477 C CA . ILE A 1 189 ? -3.502 3.018 -14.161 1.00 98.75 189 ILE A CA 1
ATOM 1478 C C . ILE A 1 189 ? -3.640 4.017 -15.314 1.00 98.75 189 ILE A C 1
ATOM 1480 O O . ILE A 1 189 ? -3.559 3.659 -16.488 1.00 98.75 189 ILE A O 1
ATOM 1484 N N . ARG A 1 190 ? -3.848 5.299 -14.992 1.00 98.56 190 ARG A N 1
ATOM 1485 C CA . ARG A 1 190 ? -4.263 6.323 -15.973 1.00 98.56 190 ARG A CA 1
ATOM 1486 C C . ARG A 1 190 ? -3.631 7.687 -15.723 1.00 98.56 190 ARG A C 1
ATOM 1488 O O . ARG A 1 190 ? -3.273 8.010 -14.603 1.00 98.56 190 ARG A O 1
ATOM 1495 N N . ASN A 1 191 ? -3.553 8.533 -16.749 1.00 98.38 191 ASN A N 1
ATOM 1496 C CA . ASN A 1 191 ? -3.088 9.925 -16.629 1.00 98.38 191 ASN A CA 1
ATOM 1497 C C . ASN A 1 191 ? -1.686 10.090 -16.001 1.00 98.38 191 ASN A C 1
ATOM 1499 O O . ASN A 1 191 ? -1.410 11.103 -15.369 1.00 98.38 191 ASN A O 1
ATOM 1503 N N . ASN A 1 192 ? -0.801 9.106 -16.158 1.00 98.56 192 ASN A N 1
ATOM 1504 C CA . ASN A 1 192 ? 0.611 9.235 -15.791 1.00 98.56 192 ASN A CA 1
ATOM 1505 C C . ASN A 1 192 ? 1.388 9.760 -17.005 1.00 98.56 192 ASN A C 1
ATOM 1507 O O . ASN A 1 192 ? 1.096 9.362 -18.135 1.00 98.56 192 ASN A O 1
ATOM 1511 N N . ARG A 1 193 ? 2.337 10.679 -16.797 1.00 98.56 193 ARG A N 1
ATOM 1512 C CA . ARG A 1 193 ? 2.889 11.511 -17.883 1.00 98.56 193 ARG A CA 1
ATOM 1513 C C . ARG A 1 193 ? 3.581 10.729 -19.002 1.00 98.56 193 ARG A C 1
ATOM 1515 O O . ARG A 1 193 ? 3.469 11.135 -20.157 1.00 98.56 193 ARG A O 1
ATOM 1522 N N . PHE A 1 194 ? 4.323 9.669 -18.675 1.00 98.00 194 PHE A N 1
ATOM 1523 C CA . PHE A 1 194 ? 5.105 8.913 -19.660 1.00 98.00 194 PHE A CA 1
ATOM 1524 C C . PHE A 1 194 ? 4.646 7.459 -19.800 1.00 98.00 194 PHE A C 1
ATOM 1526 O O . PHE A 1 194 ? 4.386 7.023 -20.918 1.00 98.00 194 PHE A O 1
ATOM 1533 N N . TYR A 1 195 ? 4.538 6.708 -18.699 1.00 98.44 195 TYR A N 1
ATOM 1534 C CA . TYR A 1 195 ? 4.210 5.276 -18.744 1.00 98.44 195 TYR A CA 1
ATOM 1535 C C . TYR A 1 195 ? 3.130 4.919 -17.719 1.00 98.44 195 TYR A C 1
ATOM 1537 O O . TYR A 1 195 ? 3.193 5.366 -16.577 1.00 98.44 195 TYR A O 1
ATOM 1545 N N . GLY A 1 196 ? 2.159 4.083 -18.101 1.00 98.38 196 GLY A N 1
ATOM 1546 C CA . GLY A 1 196 ? 1.211 3.485 -17.154 1.00 98.38 196 GLY A CA 1
ATOM 1547 C C . GLY A 1 196 ? 1.923 2.463 -16.270 1.00 98.38 196 GLY A C 1
ATOM 1548 O O . GLY A 1 196 ? 2.222 2.745 -15.113 1.00 98.38 196 GLY A O 1
ATOM 1549 N N . VAL A 1 197 ? 2.270 1.318 -16.857 1.00 98.56 197 VAL A N 1
ATOM 1550 C CA . VAL A 1 197 ? 3.153 0.313 -16.254 1.00 98.56 197 VAL A CA 1
ATOM 1551 C C . VAL A 1 197 ? 4.487 0.324 -16.991 1.00 98.56 197 VAL A C 1
ATOM 1553 O O . VAL A 1 197 ? 4.517 0.280 -18.222 1.00 98.56 197 VAL A O 1
ATOM 1556 N N . TYR A 1 198 ? 5.591 0.390 -16.252 1.00 98.62 198 TYR A N 1
ATOM 1557 C CA . TYR A 1 198 ? 6.941 0.300 -16.797 1.00 98.62 198 TYR A CA 1
ATOM 1558 C C . TYR A 1 198 ? 7.703 -0.815 -16.085 1.00 98.62 198 TYR A C 1
ATOM 1560 O O . TYR A 1 198 ? 7.847 -0.790 -14.868 1.00 98.62 198 TYR A O 1
ATOM 1568 N N . VAL A 1 199 ? 8.183 -1.795 -16.846 1.00 98.25 199 VAL A N 1
ATOM 1569 C CA . VAL A 1 199 ? 8.981 -2.922 -16.348 1.00 98.25 199 VAL A CA 1
ATOM 1570 C C . VA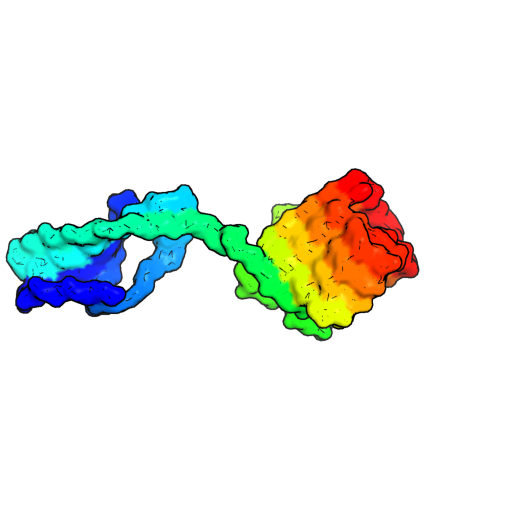L A 1 199 ? 10.361 -2.809 -16.982 1.00 98.25 199 VAL A C 1
ATOM 1572 O O . VAL A 1 199 ? 10.472 -2.761 -18.209 1.00 98.25 199 VAL A O 1
ATOM 1575 N N . TYR A 1 200 ? 11.413 -2.691 -16.172 1.00 97.31 200 TYR A N 1
ATOM 1576 C CA . TYR A 1 200 ? 12.752 -2.354 -16.660 1.00 97.31 200 TYR A CA 1
ATOM 1577 C C . TYR A 1 200 ? 13.853 -3.097 -15.903 1.00 97.31 200 TYR A C 1
ATOM 1579 O O . TYR A 1 200 ? 13.780 -3.231 -14.696 1.00 97.31 200 TYR A O 1
ATOM 1587 N N . ARG A 1 201 ? 14.929 -3.480 -16.605 1.00 94.44 201 ARG A N 1
ATOM 1588 C CA . ARG A 1 201 ? 16.133 -4.141 -16.051 1.00 94.44 201 ARG A CA 1
ATOM 1589 C C . ARG A 1 201 ? 15.834 -5.392 -15.219 1.00 94.44 201 ARG A C 1
ATOM 1591 O O . ARG A 1 201 ? 15.676 -5.298 -14.007 1.00 94.44 201 ARG A O 1
ATOM 1598 N N . TYR A 1 202 ? 15.900 -6.546 -15.886 1.00 96.94 202 TYR A N 1
ATOM 1599 C CA . TYR A 1 202 ? 15.895 -7.869 -15.249 1.00 96.94 202 TYR A CA 1
ATOM 1600 C C . TYR A 1 202 ? 14.690 -8.030 -14.313 1.00 96.94 202 TYR A C 1
ATOM 1602 O O . TYR A 1 202 ? 14.864 -8.105 -13.117 1.00 96.94 202 TYR A O 1
ATOM 1610 N N . CYS A 1 203 ? 13.468 -7.909 -14.829 1.00 97.81 203 CYS A N 1
ATOM 1611 C CA . CYS A 1 203 ? 12.243 -8.061 -14.034 1.00 97.81 203 CYS A CA 1
ATOM 1612 C C . CYS A 1 203 ? 11.425 -9.183 -14.669 1.00 97.81 203 CYS A C 1
ATOM 1614 O O . CYS A 1 203 ? 10.538 -8.943 -15.496 1.00 97.81 203 CYS A O 1
ATOM 1616 N N . ASP A 1 204 ? 11.798 -10.407 -14.338 1.00 97.88 204 ASP A N 1
ATOM 1617 C CA . ASP A 1 204 ? 11.338 -11.633 -14.961 1.00 97.88 204 ASP A CA 1
ATOM 1618 C C . ASP A 1 204 ? 10.183 -12.268 -14.163 1.00 97.88 204 ASP A C 1
ATOM 1620 O O . ASP A 1 204 ? 9.936 -11.969 -12.999 1.00 97.88 204 ASP A O 1
ATOM 1624 N N . TYR A 1 205 ? 9.415 -13.147 -14.809 1.00 98.31 205 TYR A N 1
ATOM 1625 C CA . TYR A 1 205 ? 8.342 -13.930 -14.166 1.00 98.31 205 TYR A CA 1
ATOM 1626 C C . TYR A 1 205 ? 7.223 -13.126 -13.475 1.00 98.31 205 TYR A C 1
ATOM 1628 O O . TYR A 1 205 ? 6.494 -13.666 -12.645 1.00 98.31 205 TYR A O 1
ATOM 1636 N N . ASN A 1 206 ? 7.034 -11.860 -13.846 1.00 98.50 206 ASN A N 1
ATOM 1637 C CA . ASN A 1 206 ? 5.897 -11.059 -13.400 1.00 98.50 206 ASN A CA 1
ATOM 1638 C C . ASN A 1 206 ? 4.633 -11.383 -14.213 1.00 98.50 206 ASN A C 1
ATOM 1640 O O . ASN A 1 206 ? 4.700 -11.619 -15.424 1.00 98.50 206 ASN A O 1
ATOM 1644 N N . VAL A 1 207 ? 3.469 -11.329 -13.566 1.00 98.69 207 VAL A N 1
ATOM 1645 C CA . VAL A 1 207 ? 2.160 -11.466 -14.219 1.00 98.69 207 VAL A CA 1
ATOM 1646 C C . VAL A 1 207 ? 1.443 -10.124 -14.167 1.00 98.69 207 VAL A C 1
ATOM 1648 O O . VAL A 1 207 ? 1.194 -9.589 -13.092 1.00 98.69 207 VAL A O 1
ATOM 1651 N N . ILE A 1 208 ? 1.109 -9.582 -15.338 1.00 98.56 208 ILE A N 1
ATOM 1652 C CA . ILE A 1 208 ? 0.391 -8.312 -15.479 1.00 98.56 208 ILE A CA 1
ATOM 1653 C C . ILE A 1 208 ? -0.865 -8.578 -16.308 1.00 98.56 208 ILE A C 1
ATOM 1655 O O . ILE A 1 208 ? -0.772 -8.827 -17.512 1.00 98.56 208 ILE A O 1
ATOM 1659 N N . SER A 1 209 ? -2.036 -8.543 -15.676 1.00 97.94 209 SER A N 1
ATOM 1660 C CA . SER A 1 209 ? -3.314 -8.892 -16.311 1.00 97.94 209 SER A CA 1
ATOM 1661 C C . SER A 1 209 ? -4.453 -8.006 -15.822 1.00 97.94 209 SER A C 1
ATOM 1663 O O . SER A 1 209 ? -4.468 -7.589 -14.676 1.00 97.94 209 SER A O 1
ATOM 1665 N N . ASN A 1 210 ? -5.442 -7.737 -16.676 1.00 96.88 210 ASN A N 1
ATOM 1666 C CA . ASN A 1 210 ? -6.671 -7.032 -16.285 1.00 96.88 210 ASN A CA 1
ATOM 1667 C C . ASN A 1 210 ? -6.434 -5.634 -15.660 1.00 96.88 210 ASN A C 1
ATOM 1669 O O . ASN A 1 210 ? -7.087 -5.308 -14.675 1.00 96.88 210 ASN A O 1
ATOM 1673 N N . ASN A 1 211 ? -5.506 -4.833 -16.207 1.00 93.44 211 ASN A N 1
ATOM 1674 C CA . ASN A 1 211 ? -5.221 -3.447 -15.780 1.00 93.44 211 ASN A CA 1
ATOM 1675 C C . ASN A 1 211 ? -5.523 -2.432 -16.892 1.00 93.44 211 ASN A C 1
ATOM 1677 O O . ASN A 1 211 ? -5.483 -2.852 -18.074 1.00 93.44 211 ASN A O 1
#